Protein AF-A0A5N6Y311-F1 (afdb_monomer_lite)

Organism: NCBI:txid656916

Structure (mmCIF, N/CA/C/O backbone):
data_AF-A0A5N6Y311-F1
#
_entry.id   AF-A0A5N6Y311-F1
#
loop_
_atom_site.group_PDB
_atom_site.id
_atom_site.type_symbol
_atom_site.label_atom_id
_atom_site.label_alt_id
_atom_site.label_comp_id
_atom_site.label_asym_id
_atom_site.label_entity_id
_atom_site.label_seq_id
_atom_site.pdbx_PDB_ins_code
_atom_site.Cartn_x
_atom_site.Cartn_y
_atom_site.Cartn_z
_atom_site.occupancy
_atom_site.B_iso_or_equiv
_atom_site.auth_seq_id
_atom_site.auth_comp_id
_atom_site.auth_asym_id
_atom_site.auth_atom_id
_atom_site.pdbx_PDB_model_num
ATOM 1 N N . MET A 1 1 ? -27.039 -26.759 -0.127 1.00 53.09 1 MET A N 1
ATOM 2 C CA . MET A 1 1 ? -26.112 -26.177 -1.127 1.00 53.09 1 MET A CA 1
ATOM 3 C C . MET A 1 1 ? -26.985 -25.710 -2.278 1.00 53.09 1 MET A C 1
ATOM 5 O O . MET A 1 1 ? -27.972 -26.393 -2.519 1.00 53.09 1 MET A O 1
ATOM 9 N N . ASP A 1 2 ? -26.717 -24.558 -2.896 1.00 63.09 2 ASP A N 1
ATOM 10 C CA . ASP A 1 2 ? -27.511 -24.115 -4.056 1.00 63.09 2 ASP A CA 1
ATOM 11 C C . ASP A 1 2 ? -27.390 -25.187 -5.165 1.00 63.09 2 ASP A C 1
ATOM 13 O O . ASP A 1 2 ? -26.265 -25.633 -5.424 1.00 63.09 2 ASP A O 1
ATOM 17 N N . PRO A 1 3 ? -28.503 -25.682 -5.738 1.00 66.81 3 PRO A N 1
ATOM 18 C CA . PRO A 1 3 ? -28.471 -26.740 -6.746 1.00 66.81 3 PRO A CA 1
ATOM 19 C C . PRO A 1 3 ? -27.650 -26.365 -7.987 1.00 66.81 3 PRO A C 1
ATOM 21 O O . PRO A 1 3 ? -26.998 -27.241 -8.551 1.00 66.81 3 PRO A O 1
ATOM 24 N N . GLU A 1 4 ? -27.584 -25.083 -8.360 1.00 60.31 4 GLU A N 1
ATOM 25 C CA . GLU A 1 4 ? -26.766 -24.624 -9.493 1.00 60.31 4 GLU A CA 1
ATOM 26 C C . GLU A 1 4 ? -25.267 -24.690 -9.175 1.00 60.31 4 GLU A C 1
ATOM 28 O O . GLU A 1 4 ? -24.458 -25.131 -9.989 1.00 60.31 4 GLU A O 1
ATOM 33 N N . VAL A 1 5 ? -24.885 -24.332 -7.946 1.00 60.09 5 VAL A N 1
ATOM 34 C CA . VAL A 1 5 ? -23.493 -24.444 -7.478 1.00 60.09 5 VAL A CA 1
ATOM 35 C C . VAL A 1 5 ? -23.061 -25.906 -7.418 1.00 60.09 5 VAL A C 1
ATOM 37 O O . VAL A 1 5 ? -21.920 -26.235 -7.745 1.00 60.09 5 VAL A O 1
ATOM 40 N N . LEU A 1 6 ? -23.969 -26.794 -7.011 1.00 64.81 6 LEU A N 1
ATOM 41 C CA . LEU A 1 6 ? -23.703 -28.226 -6.983 1.00 64.81 6 LEU A CA 1
ATOM 42 C C . LEU A 1 6 ? -23.522 -28.785 -8.402 1.00 64.81 6 LEU A C 1
ATOM 44 O O . LEU A 1 6 ? -22.591 -29.557 -8.617 1.00 64.81 6 LEU A O 1
ATOM 48 N N . ASP A 1 7 ? -24.338 -28.359 -9.369 1.00 69.00 7 ASP A N 1
ATOM 49 C CA . ASP A 1 7 ? -24.209 -28.751 -10.780 1.00 69.00 7 ASP A CA 1
ATOM 50 C C . ASP A 1 7 ? -22.865 -28.300 -11.376 1.00 69.00 7 ASP A C 1
ATOM 52 O O . ASP A 1 7 ? -22.124 -29.115 -11.924 1.00 69.00 7 ASP A O 1
ATOM 56 N N . ILE A 1 8 ? -22.469 -27.039 -11.169 1.00 72.25 8 ILE A N 1
ATOM 57 C CA . ILE A 1 8 ? -21.176 -26.513 -11.645 1.00 72.25 8 ILE A CA 1
ATOM 58 C C . ILE A 1 8 ? -20.003 -27.292 -11.037 1.00 72.25 8 ILE A C 1
ATOM 60 O O . ILE A 1 8 ? -19.082 -27.692 -11.752 1.00 72.25 8 ILE A O 1
ATOM 64 N N . LEU A 1 9 ? -20.037 -27.555 -9.726 1.00 71.25 9 LEU A N 1
ATOM 65 C CA . LEU A 1 9 ? -19.000 -28.340 -9.048 1.00 71.25 9 LEU A CA 1
ATOM 66 C C . LEU A 1 9 ? -18.944 -29.788 -9.543 1.00 71.25 9 LEU A C 1
ATOM 68 O O . LEU A 1 9 ? -17.864 -30.378 -9.583 1.00 71.25 9 LEU A O 1
ATOM 72 N N . THR A 1 10 ? -20.089 -30.358 -9.913 1.00 74.44 10 THR A N 1
ATOM 73 C CA . THR A 1 10 ? -20.185 -31.731 -10.420 1.00 74.44 10 THR A CA 1
ATOM 74 C C . THR A 1 10 ? -19.599 -31.803 -11.826 1.00 74.44 10 THR A C 1
ATOM 76 O O . THR A 1 10 ? -18.666 -32.567 -12.057 1.00 74.44 10 THR A O 1
ATOM 79 N N . ARG A 1 11 ? -19.997 -30.885 -12.715 1.00 72.56 11 ARG A N 1
ATOM 80 C CA . ARG A 1 11 ? -19.427 -30.755 -14.065 1.00 72.56 11 ARG A CA 1
ATOM 81 C C . ARG A 1 11 ? -17.926 -30.478 -14.049 1.00 72.56 11 ARG A C 1
ATOM 83 O O . ARG A 1 11 ? -17.201 -31.017 -14.878 1.00 72.56 11 ARG A O 1
ATOM 90 N N . PHE A 1 12 ? -17.445 -29.679 -13.095 1.00 73.06 12 PHE A N 1
ATOM 91 C CA . PHE A 1 12 ? -16.014 -29.431 -12.918 1.00 73.06 12 PHE A CA 1
ATOM 92 C C . PHE A 1 12 ? -15.252 -30.702 -12.516 1.00 73.06 12 PHE A C 1
ATOM 94 O O . PHE A 1 12 ? -14.171 -30.970 -13.042 1.00 73.06 12 PHE A O 1
ATOM 101 N N . LYS A 1 13 ? -15.808 -31.500 -11.595 1.00 74.75 13 LYS A N 1
ATOM 102 C CA . LYS A 1 13 ? -15.224 -32.788 -11.183 1.00 74.75 13 LYS A CA 1
ATOM 103 C C . LYS A 1 13 ? -15.230 -33.816 -12.313 1.00 74.75 13 LYS A C 1
ATOM 105 O O . LYS A 1 13 ? -14.294 -34.607 -12.400 1.00 74.75 13 LYS A O 1
ATOM 110 N N . ASP A 1 14 ? -16.224 -33.753 -13.192 1.00 81.38 14 ASP A N 1
ATOM 111 C CA . ASP A 1 14 ? -16.360 -34.649 -14.342 1.00 81.38 14 ASP A CA 1
ATOM 112 C C . ASP A 1 14 ? -15.384 -34.326 -15.492 1.00 81.38 14 ASP A C 1
ATOM 114 O O . ASP A 1 14 ? -15.238 -35.116 -16.432 1.00 81.38 14 ASP A O 1
ATOM 118 N N . LEU A 1 15 ? -14.637 -33.214 -15.414 1.00 81.06 15 LEU A N 1
ATOM 119 C CA . LEU A 1 15 ? -13.538 -32.923 -16.336 1.00 81.06 15 LEU A CA 1
ATOM 120 C C . LEU A 1 15 ? -12.369 -33.895 -16.107 1.00 81.06 15 LEU A C 1
ATOM 122 O O . LEU A 1 15 ? -11.486 -33.679 -15.275 1.00 81.06 15 LEU A O 1
ATOM 126 N N . LYS A 1 16 ? -12.331 -34.958 -16.917 1.00 71.69 16 LYS A N 1
ATOM 127 C CA . LYS A 1 16 ? -11.354 -36.059 -16.811 1.00 71.69 16 LYS A CA 1
ATOM 128 C C . LYS A 1 16 ? -9.893 -35.651 -17.031 1.00 71.69 16 LYS A C 1
ATOM 130 O O . LYS A 1 16 ? -8.994 -36.352 -16.577 1.00 71.69 16 LYS A O 1
ATOM 135 N N . SER A 1 17 ? -9.632 -34.540 -17.724 1.00 74.44 17 SER A N 1
ATOM 136 C CA . SER A 1 17 ? -8.271 -34.101 -18.057 1.00 74.44 17 SER A CA 1
ATOM 137 C C . SER A 1 17 ? -7.808 -32.944 -17.175 1.00 74.44 17 SER A C 1
ATOM 139 O O . SER A 1 17 ? -8.492 -31.933 -17.018 1.00 74.44 17 SER A O 1
ATOM 141 N N . THR A 1 18 ? -6.590 -33.055 -16.642 1.00 59.38 18 THR A N 1
ATOM 142 C CA . THR A 1 18 ? -5.903 -31.961 -15.934 1.00 59.38 18 THR A CA 1
ATOM 143 C C . THR A 1 18 ? -5.729 -30.726 -16.821 1.00 59.38 18 THR A C 1
ATOM 145 O O . THR A 1 18 ? -5.822 -29.607 -16.326 1.00 59.38 18 THR A O 1
ATOM 148 N N . SER A 1 19 ? -5.552 -30.909 -18.134 1.00 52.62 19 SER A N 1
ATOM 149 C CA . SER A 1 19 ? -5.469 -29.801 -19.094 1.00 52.62 19 SER A CA 1
ATOM 150 C C . SER A 1 19 ? -6.813 -29.079 -19.246 1.00 52.62 19 SER A C 1
ATOM 152 O O . SER A 1 19 ? -6.849 -27.855 -19.193 1.00 52.62 19 SER A O 1
ATOM 154 N N . ALA A 1 20 ? -7.929 -29.817 -19.300 1.00 53.38 20 ALA A N 1
ATOM 155 C CA . ALA A 1 20 ? -9.270 -29.227 -19.369 1.00 53.38 20 ALA A CA 1
ATOM 156 C C . ALA A 1 20 ? -9.622 -28.432 -18.099 1.00 53.38 20 ALA A C 1
ATOM 158 O O . ALA A 1 20 ? -10.174 -27.338 -18.181 1.00 53.38 20 ALA A O 1
ATOM 159 N N . ARG A 1 21 ? -9.233 -28.943 -16.922 1.00 67.81 21 ARG A N 1
ATOM 160 C CA . ARG A 1 21 ? -9.391 -28.216 -15.652 1.00 67.81 21 ARG A CA 1
ATOM 161 C C . ARG A 1 21 ? -8.548 -26.940 -15.618 1.00 67.81 21 ARG A C 1
ATOM 163 O O . ARG A 1 21 ? -9.057 -25.900 -15.221 1.00 67.81 21 ARG A O 1
ATOM 170 N N . ARG A 1 22 ? -7.291 -26.993 -16.079 1.00 59.22 22 ARG A N 1
ATOM 171 C CA . ARG A 1 22 ? -6.419 -25.807 -16.186 1.00 59.22 22 ARG A CA 1
ATOM 172 C C . ARG A 1 22 ? -6.970 -24.764 -17.155 1.00 59.22 22 ARG A C 1
ATOM 174 O O . ARG A 1 22 ? -7.013 -23.597 -16.797 1.00 59.22 22 ARG A O 1
ATOM 181 N N . ALA A 1 23 ? -7.432 -25.172 -18.335 1.00 59.28 23 ALA A N 1
ATOM 182 C CA . ALA A 1 23 ? -8.030 -24.261 -19.310 1.00 59.28 23 ALA A CA 1
ATOM 183 C C . ALA A 1 23 ? -9.263 -23.543 -18.738 1.00 59.28 23 ALA A C 1
ATOM 185 O O . ALA A 1 23 ? -9.396 -22.331 -18.879 1.00 59.28 23 ALA A O 1
ATOM 186 N N . LEU A 1 24 ? -10.120 -24.272 -18.018 1.00 63.09 24 LEU A N 1
ATOM 187 C CA . LEU A 1 24 ? -11.277 -23.684 -17.351 1.00 63.09 24 LEU A CA 1
ATOM 188 C C . LEU A 1 24 ? -10.876 -22.724 -16.217 1.00 63.09 24 LEU A C 1
ATOM 190 O O . LEU A 1 24 ? -11.502 -21.679 -16.070 1.00 63.09 24 LEU A O 1
ATOM 194 N N . TYR A 1 25 ? -9.822 -23.035 -15.450 1.00 66.56 25 TYR A N 1
ATOM 195 C CA . TYR A 1 25 ? -9.267 -22.093 -14.472 1.00 66.56 25 TYR A CA 1
ATOM 196 C C . TYR A 1 25 ? -8.772 -20.813 -15.140 1.00 66.56 25 TYR A C 1
ATOM 198 O O . TYR A 1 25 ? -9.098 -19.738 -14.660 1.00 66.56 25 TYR A O 1
ATOM 206 N N . HIS A 1 26 ? -8.041 -20.903 -16.252 1.00 58.50 26 HIS A N 1
ATOM 207 C CA . HIS A 1 26 ? -7.582 -19.716 -16.978 1.00 58.50 26 HIS A CA 1
ATOM 208 C C . HIS A 1 26 ? -8.750 -18.857 -17.477 1.00 58.50 26 HIS A C 1
ATOM 210 O O . HIS A 1 26 ? -8.750 -17.656 -17.236 1.00 58.50 26 HIS A O 1
ATOM 216 N N . LEU A 1 27 ? -9.788 -19.470 -18.050 1.00 60.81 27 LEU A N 1
ATOM 217 C CA . LEU A 1 27 ? -11.007 -18.768 -18.471 1.00 60.81 27 LEU A CA 1
ATOM 218 C C . LEU A 1 27 ? -11.739 -18.093 -17.302 1.00 60.81 27 LEU A C 1
ATOM 220 O O . LEU A 1 27 ? -12.178 -16.954 -17.424 1.00 60.81 27 LEU A O 1
ATOM 224 N N . LEU A 1 28 ? -11.853 -18.766 -16.154 1.00 62.03 28 LEU A N 1
ATOM 225 C CA . LEU A 1 28 ? -12.429 -18.170 -14.944 1.00 62.03 28 LEU A CA 1
ATOM 226 C C . LEU A 1 28 ? -11.593 -16.987 -14.450 1.00 62.03 28 LEU A C 1
ATOM 228 O O . LEU A 1 28 ? -12.146 -15.950 -14.102 1.00 62.03 28 LEU A O 1
ATOM 232 N N . LEU A 1 29 ? -10.267 -17.128 -14.462 1.00 57.28 29 LEU A N 1
ATOM 233 C CA . LEU A 1 29 ? -9.337 -16.077 -14.058 1.00 57.28 29 LEU A CA 1
ATOM 234 C C . LEU A 1 29 ? -9.384 -14.867 -15.002 1.00 57.28 29 LEU A C 1
ATOM 236 O O . LEU A 1 29 ? -9.187 -13.754 -14.527 1.00 57.28 29 LEU A O 1
ATOM 240 N N . GLU A 1 30 ? -9.666 -15.068 -16.291 1.00 54.78 30 GLU A N 1
ATOM 241 C CA . GLU A 1 30 ? -9.867 -13.997 -17.281 1.00 54.78 30 GLU A CA 1
ATOM 242 C C . GLU A 1 30 ? -11.200 -13.258 -17.106 1.00 54.78 30 GLU A C 1
ATOM 244 O O . GLU A 1 30 ? -11.295 -12.076 -17.431 1.00 54.78 30 GLU A O 1
ATOM 249 N N . GLN A 1 31 ? -12.231 -13.930 -16.587 1.00 53.75 31 GLN A N 1
ATOM 250 C CA . GLN A 1 31 ? -13.542 -13.319 -16.334 1.00 53.75 31 GLN A CA 1
ATOM 251 C C . GLN A 1 31 ? -13.632 -12.605 -14.981 1.00 53.75 31 GLN A C 1
ATOM 253 O O . GLN A 1 31 ? -14.576 -11.853 -14.734 1.00 53.75 31 GLN A O 1
ATOM 258 N N . MET A 1 32 ? -12.665 -12.837 -14.097 1.00 53.50 32 MET A N 1
ATOM 259 C CA . MET A 1 32 ? -12.625 -12.238 -12.773 1.00 53.50 32 MET A CA 1
ATOM 260 C C . MET A 1 32 ? -11.995 -10.845 -12.789 1.00 53.50 32 MET A C 1
ATOM 262 O O . MET A 1 32 ? -10.972 -10.596 -13.426 1.00 53.50 32 MET A O 1
ATOM 266 N N . HIS A 1 33 ? -12.556 -9.932 -11.997 1.00 45.38 33 HIS A N 1
ATOM 267 C CA . HIS A 1 33 ? -11.953 -8.615 -11.808 1.00 45.38 33 HIS A CA 1
ATOM 268 C C . HIS A 1 33 ? -10.637 -8.709 -10.994 1.00 45.38 33 HIS A C 1
ATOM 270 O O . HIS A 1 33 ? -10.524 -9.557 -10.105 1.00 45.38 33 HIS A O 1
ATOM 276 N N . PRO A 1 34 ? -9.663 -7.790 -11.173 1.00 47.34 34 PRO A N 1
ATOM 277 C CA . PRO A 1 34 ? -8.364 -7.847 -10.484 1.00 47.34 34 PRO A CA 1
ATOM 278 C C . PRO A 1 34 ? -8.420 -7.840 -8.945 1.00 47.34 34 PRO A C 1
ATOM 280 O O . PRO A 1 34 ? -7.466 -8.250 -8.290 1.00 47.34 34 PRO A O 1
ATOM 283 N N . TYR A 1 35 ? -9.509 -7.363 -8.331 1.00 48.28 35 TYR A N 1
ATOM 284 C CA . TYR A 1 35 ? -9.707 -7.466 -6.878 1.00 48.28 35 TYR A CA 1
ATOM 285 C C . TYR A 1 35 ? -10.205 -8.850 -6.439 1.00 48.28 35 TYR A C 1
ATOM 287 O O . TYR A 1 35 ? -9.879 -9.284 -5.345 1.00 48.28 35 TYR A O 1
ATOM 295 N N . GLU A 1 36 ? -10.916 -9.578 -7.298 1.00 49.19 36 GLU A N 1
ATOM 296 C CA . GLU A 1 36 ? -11.399 -10.938 -7.024 1.00 49.19 36 GLU A CA 1
ATOM 297 C C . GLU A 1 36 ? -10.244 -11.946 -7.102 1.00 49.19 36 GLU A C 1
ATOM 299 O O . GLU A 1 36 ? -10.221 -12.933 -6.371 1.00 49.19 36 GLU A O 1
ATOM 304 N N . TRP A 1 37 ? -9.240 -11.648 -7.934 1.00 59.28 37 TRP A N 1
ATOM 305 C CA . TRP A 1 37 ? -7.959 -12.361 -7.988 1.00 59.28 37 TRP A CA 1
ATOM 306 C C . TRP A 1 37 ? -7.212 -12.335 -6.646 1.00 59.28 37 TRP A C 1
ATOM 308 O O . TRP A 1 37 ? -6.621 -13.340 -6.245 1.00 59.28 37 TRP A O 1
ATOM 318 N N . ARG A 1 38 ? -7.275 -11.201 -5.930 1.00 48.47 38 ARG A N 1
ATOM 319 C CA . ARG A 1 38 ? -6.581 -11.007 -4.646 1.00 48.47 38 ARG A CA 1
ATOM 320 C C . ARG A 1 38 ? -7.085 -11.970 -3.569 1.00 48.47 38 ARG A C 1
ATOM 322 O O . ARG A 1 38 ? -6.269 -12.531 -2.844 1.00 48.47 38 ARG A O 1
ATOM 329 N N . ASP A 1 39 ? -8.390 -12.222 -3.523 1.00 49.16 39 ASP A N 1
ATOM 330 C CA . ASP A 1 39 ? -9.007 -13.117 -2.534 1.00 49.16 39 ASP A CA 1
ATOM 331 C C . ASP A 1 39 ? -8.707 -14.604 -2.792 1.00 49.16 39 ASP A C 1
ATOM 333 O O . ASP A 1 39 ? -8.690 -15.409 -1.856 1.00 49.16 39 ASP A O 1
ATOM 337 N N . ILE A 1 40 ? -8.474 -14.986 -4.054 1.00 50.62 40 ILE A N 1
ATOM 338 C CA . ILE A 1 40 ? -8.119 -16.364 -4.422 1.00 50.62 40 ILE A CA 1
ATOM 339 C C . ILE A 1 40 ? -6.650 -16.645 -4.102 1.00 50.62 40 ILE A C 1
ATOM 341 O O . ILE A 1 40 ? -6.352 -17.662 -3.476 1.00 50.62 40 ILE A O 1
ATOM 345 N N . TYR A 1 41 ? -5.744 -15.738 -4.479 1.00 46.47 41 TYR A N 1
ATOM 346 C CA . TYR A 1 41 ? -4.305 -15.929 -4.284 1.00 46.47 41 TYR A CA 1
ATOM 347 C C . TYR A 1 41 ? -3.924 -15.970 -2.798 1.00 46.47 41 TYR A C 1
ATOM 349 O O . TYR A 1 41 ? -3.157 -16.831 -2.371 1.00 46.47 41 TYR A O 1
ATOM 357 N N . GLN A 1 42 ? -4.542 -15.108 -1.985 1.00 45.28 42 GLN A N 1
ATOM 358 C CA . GLN A 1 42 ? -4.277 -15.046 -0.550 1.00 45.28 42 GLN A CA 1
ATOM 359 C C . GLN A 1 42 ? -4.677 -16.331 0.193 1.00 45.28 42 GLN A C 1
ATOM 361 O O . GLN A 1 42 ? -4.088 -16.657 1.214 1.00 45.28 42 GLN A O 1
ATOM 366 N N . LYS A 1 43 ? -5.639 -17.110 -0.317 1.00 45.88 43 LYS A N 1
ATOM 367 C CA . LYS A 1 43 ? -6.038 -18.384 0.306 1.00 45.88 43 LYS A CA 1
ATOM 368 C C . LYS A 1 43 ? -5.151 -19.565 -0.088 1.00 45.88 43 LYS A C 1
ATOM 370 O O . LYS A 1 43 ? -5.163 -20.568 0.620 1.00 45.88 43 LYS A O 1
ATOM 375 N N . SER A 1 44 ? -4.388 -19.466 -1.180 1.00 38.59 44 SER A N 1
ATOM 376 C CA . SER A 1 44 ? -3.433 -20.511 -1.576 1.00 38.59 44 SER A CA 1
ATOM 377 C C . SER A 1 44 ? -2.098 -20.448 -0.830 1.00 38.59 44 SER A C 1
ATOM 379 O O . SER A 1 44 ? -1.456 -21.482 -0.686 1.00 38.59 44 SER A O 1
ATOM 381 N N . THR A 1 45 ? -1.696 -19.280 -0.321 1.00 38.53 45 THR A N 1
ATOM 382 C CA . THR A 1 45 ? -0.409 -19.070 0.372 1.00 38.53 45 THR A CA 1
ATOM 383 C C . THR A 1 45 ? -0.419 -19.408 1.870 1.00 38.53 45 THR A C 1
ATOM 385 O O . THR A 1 45 ? 0.641 -19.507 2.470 1.00 38.53 45 THR A O 1
ATOM 388 N N . PHE A 1 46 ? -1.580 -19.646 2.493 1.00 35.59 46 PHE A N 1
ATOM 389 C CA . PHE A 1 46 ? -1.708 -19.878 3.948 1.00 35.59 46 PHE A CA 1
ATOM 390 C C . PHE A 1 46 ? -1.471 -21.333 4.423 1.00 35.59 46 PHE A C 1
ATOM 392 O O . PHE A 1 46 ? -1.868 -21.679 5.534 1.00 35.59 46 PHE A O 1
ATOM 399 N N . SER A 1 47 ? -0.868 -22.214 3.614 1.00 35.72 47 SER A N 1
ATOM 400 C CA . SER A 1 47 ? -0.750 -23.653 3.934 1.00 35.72 47 SER A CA 1
ATOM 401 C C . SER A 1 47 ? 0.688 -24.190 3.995 1.00 35.72 47 SER A C 1
ATOM 403 O O . SER A 1 47 ? 0.906 -25.347 3.635 1.00 35.72 47 SER A O 1
ATOM 405 N N . GLU A 1 48 ? 1.658 -23.409 4.472 1.00 34.09 48 GLU A N 1
ATOM 406 C CA . GLU A 1 48 ? 3.013 -23.930 4.704 1.00 34.09 48 GLU A CA 1
ATOM 407 C C . GLU A 1 48 ? 3.664 -23.323 5.957 1.00 34.09 48 GLU A C 1
ATOM 409 O O . GLU A 1 48 ? 4.273 -22.263 5.906 1.00 34.09 48 GLU A O 1
ATOM 414 N N . GLU A 1 49 ? 3.545 -24.026 7.088 1.00 33.59 49 GLU A N 1
ATOM 415 C CA . GLU A 1 49 ? 4.536 -24.000 8.171 1.00 33.59 49 GLU A CA 1
ATOM 416 C C . GLU A 1 49 ? 4.677 -25.411 8.772 1.00 33.59 49 GLU A C 1
ATOM 418 O O . GLU A 1 49 ? 3.737 -25.946 9.361 1.00 33.59 49 GLU A O 1
ATOM 423 N N . SER A 1 50 ? 5.862 -26.011 8.626 1.00 30.48 50 SER A N 1
ATOM 424 C CA . SER A 1 50 ? 6.499 -26.871 9.636 1.00 30.48 50 SER A CA 1
ATOM 425 C C . SER A 1 50 ? 7.992 -27.038 9.297 1.00 30.48 50 SER A C 1
ATOM 427 O O . SER A 1 50 ? 8.310 -27.190 8.116 1.00 30.48 50 SER A O 1
ATOM 429 N N . PRO A 1 51 ? 8.898 -27.027 10.295 1.00 43.53 51 PRO A N 1
ATOM 430 C CA . PRO A 1 51 ? 10.344 -27.077 10.096 1.00 43.53 51 PRO A CA 1
ATOM 431 C C . PRO A 1 51 ? 10.916 -28.510 10.087 1.00 43.53 51 PRO A C 1
ATOM 433 O O . PRO A 1 51 ? 10.265 -29.454 10.534 1.00 43.53 51 PRO A O 1
ATOM 436 N N . ASP A 1 52 ? 12.173 -28.573 9.641 1.00 30.03 52 ASP A N 1
ATOM 437 C CA . ASP A 1 52 ? 13.194 -29.631 9.717 1.00 30.03 52 ASP A CA 1
ATOM 438 C C . ASP A 1 52 ? 13.425 -30.586 8.525 1.00 30.03 52 ASP A C 1
ATOM 440 O O . ASP A 1 52 ? 12.607 -31.420 8.139 1.00 30.03 52 ASP A O 1
ATOM 444 N N . ASP A 1 53 ? 14.642 -30.405 7.996 1.00 33.94 53 ASP A N 1
ATOM 445 C CA . ASP A 1 53 ? 15.560 -31.263 7.250 1.00 33.94 53 ASP A CA 1
ATOM 446 C C . ASP A 1 53 ? 15.088 -32.645 6.775 1.00 33.94 53 ASP A C 1
ATOM 448 O O . ASP A 1 53 ? 14.887 -33.588 7.539 1.00 33.94 53 ASP A O 1
ATOM 452 N N . GLY A 1 54 ? 15.122 -32.808 5.450 1.00 25.72 54 GLY A N 1
ATOM 453 C CA . GLY A 1 54 ? 15.170 -34.112 4.796 1.00 25.72 54 GLY A CA 1
ATOM 454 C C . GLY A 1 54 ? 14.348 -34.155 3.519 1.00 25.72 54 GLY A C 1
ATOM 455 O O . GLY A 1 54 ? 13.125 -34.238 3.549 1.00 25.72 54 GLY A O 1
ATOM 456 N N . ILE A 1 55 ? 15.028 -34.153 2.372 1.00 37.66 55 ILE A N 1
ATOM 457 C CA . ILE A 1 55 ? 14.419 -34.407 1.064 1.00 37.66 55 ILE A CA 1
ATOM 458 C C . ILE A 1 55 ? 13.753 -35.790 1.086 1.00 37.66 55 ILE A C 1
ATOM 460 O O . ILE A 1 55 ? 14.433 -36.808 0.965 1.00 37.66 55 ILE A O 1
ATOM 464 N N . VAL A 1 56 ? 12.421 -35.820 1.179 1.00 24.59 56 VAL A N 1
ATOM 465 C CA . VAL A 1 56 ? 11.578 -36.948 0.763 1.00 24.59 56 VAL A CA 1
ATOM 466 C C . VAL A 1 56 ? 10.291 -36.398 0.144 1.00 24.59 56 VAL A C 1
ATOM 468 O O . VAL A 1 56 ? 9.469 -35.777 0.813 1.00 24.59 56 VAL A O 1
ATOM 471 N N . PHE A 1 57 ? 10.100 -36.639 -1.154 1.00 31.58 57 PHE A N 1
ATOM 472 C CA . PHE A 1 57 ? 8.838 -36.369 -1.840 1.00 31.58 57 PHE A CA 1
ATOM 473 C C . PHE A 1 57 ? 7.778 -37.383 -1.377 1.00 31.58 57 PHE A C 1
ATOM 475 O O . PHE A 1 57 ? 7.842 -38.551 -1.760 1.00 31.58 57 PHE A O 1
ATOM 482 N N . TYR A 1 58 ? 6.778 -36.940 -0.611 1.00 27.00 58 TYR A N 1
ATOM 483 C CA . TYR A 1 58 ? 5.521 -37.675 -0.421 1.00 27.00 58 TYR A CA 1
ATOM 484 C C . TYR A 1 58 ? 4.348 -36.931 -1.083 1.00 27.00 58 TYR A C 1
ATOM 486 O O . TYR A 1 58 ? 4.327 -35.699 -1.109 1.00 27.00 58 TYR A O 1
ATOM 494 N N . PRO A 1 59 ? 3.357 -37.656 -1.637 1.00 33.22 59 PRO A N 1
ATOM 495 C CA . PRO A 1 59 ? 2.270 -37.075 -2.414 1.00 33.22 59 PRO A CA 1
ATOM 496 C C . PRO A 1 59 ? 1.252 -36.373 -1.499 1.00 33.22 59 PRO A C 1
ATOM 498 O O . PRO A 1 59 ? 0.263 -36.962 -1.066 1.00 33.22 59 PRO A O 1
ATOM 501 N N . LEU A 1 60 ? 1.460 -35.081 -1.238 1.00 37.75 60 LEU A N 1
ATOM 502 C CA . LEU A 1 60 ? 0.490 -34.174 -0.605 1.00 37.75 60 LEU A CA 1
ATOM 503 C C . LEU A 1 60 ? -0.643 -33.811 -1.590 1.00 37.75 60 LEU A C 1
ATOM 505 O O . LEU A 1 60 ? -0.787 -32.677 -2.033 1.00 37.75 60 LEU A O 1
ATOM 509 N N . GLY A 1 61 ? -1.449 -34.805 -1.973 1.00 35.62 61 GLY A N 1
ATOM 510 C CA . GLY A 1 61 ? -2.524 -34.652 -2.965 1.00 35.62 61 GLY A CA 1
ATOM 511 C C . GLY A 1 61 ? -3.938 -34.473 -2.401 1.00 35.62 61 GLY A C 1
ATOM 512 O O . GLY A 1 61 ? -4.833 -34.093 -3.148 1.00 35.62 61 GLY A O 1
ATOM 513 N N . TYR A 1 62 ? -4.175 -34.738 -1.110 1.00 34.94 62 TYR A N 1
ATOM 514 C CA . TYR A 1 62 ? -5.546 -34.825 -0.572 1.00 34.94 62 TYR A CA 1
ATOM 515 C C . TYR A 1 62 ? -5.947 -33.680 0.374 1.00 34.94 62 TYR A C 1
ATOM 517 O O . TYR A 1 62 ? -7.078 -33.201 0.296 1.00 34.94 62 TYR A O 1
ATOM 525 N N . SER A 1 63 ? -5.038 -33.183 1.220 1.00 32.59 63 SER A N 1
ATOM 526 C CA . SER A 1 63 ? -5.365 -32.130 2.203 1.00 32.59 63 SER A CA 1
ATOM 527 C C . SER A 1 63 ? -5.500 -30.741 1.560 1.00 32.59 63 SER A C 1
ATOM 529 O O . SER A 1 63 ? -6.505 -30.053 1.753 1.00 32.59 63 SER A O 1
ATOM 531 N N . ALA A 1 64 ? -4.564 -30.376 0.676 1.00 39.50 64 ALA A N 1
ATOM 532 C CA . ALA A 1 64 ? -4.619 -29.126 -0.089 1.00 39.50 64 ALA A CA 1
ATOM 533 C C . ALA A 1 64 ? -5.866 -29.046 -0.995 1.00 39.50 64 ALA A C 1
ATOM 535 O O . ALA A 1 64 ? -6.471 -27.986 -1.144 1.00 39.50 64 ALA A O 1
ATOM 536 N N . MET A 1 65 ? -6.309 -30.185 -1.544 1.00 35.84 65 MET A N 1
ATOM 537 C CA . MET A 1 65 ? -7.483 -30.265 -2.419 1.00 35.84 65 MET A CA 1
ATOM 538 C C . MET A 1 65 ? -8.805 -30.074 -1.652 1.00 35.84 65 MET A C 1
ATOM 540 O O . MET A 1 65 ? -9.719 -29.413 -2.148 1.00 35.84 65 MET A O 1
ATOM 544 N N . LEU A 1 66 ? -8.905 -30.597 -0.423 1.00 38.78 66 LEU A N 1
ATOM 545 C CA . LEU A 1 66 ? -10.063 -30.400 0.460 1.00 38.78 66 LEU A CA 1
ATOM 546 C C . LEU A 1 66 ? -10.139 -28.964 1.000 1.00 38.78 66 LEU A C 1
ATOM 548 O O . LEU A 1 66 ? -11.224 -28.376 1.024 1.00 38.78 66 LEU A O 1
ATOM 552 N N . CYS A 1 67 ? -8.997 -28.374 1.365 1.00 39.06 67 CYS A N 1
ATOM 553 C CA . CYS A 1 67 ? -8.925 -26.992 1.843 1.00 39.06 67 CYS A CA 1
ATOM 554 C C . CYS A 1 67 ? -9.285 -25.990 0.727 1.00 39.06 67 CYS A C 1
ATOM 556 O O . CYS A 1 67 ? -10.136 -25.117 0.921 1.00 39.06 67 CYS A O 1
ATOM 558 N N . ALA A 1 68 ? -8.764 -26.205 -0.489 1.00 51.38 68 ALA A N 1
ATOM 559 C CA . ALA A 1 68 ? -9.139 -25.442 -1.681 1.00 51.38 68 ALA A CA 1
ATOM 560 C C . ALA A 1 68 ? -10.629 -25.605 -2.045 1.00 51.38 68 ALA A C 1
ATOM 562 O O . ALA A 1 68 ? -11.291 -24.632 -2.408 1.00 51.38 68 ALA A O 1
ATOM 563 N N . SER A 1 69 ? -11.196 -26.809 -1.890 1.00 54.75 69 SER A N 1
ATOM 564 C CA . SER A 1 69 ? -12.622 -27.064 -2.146 1.00 54.75 69 SER A CA 1
ATOM 565 C C . SER A 1 69 ? -13.540 -26.314 -1.172 1.00 54.75 69 SER A C 1
ATOM 567 O O . SER A 1 69 ? -14.600 -25.826 -1.580 1.00 54.75 69 SER A O 1
ATOM 569 N N . ASN A 1 70 ? -13.167 -26.210 0.108 1.00 67.44 70 ASN A N 1
ATOM 570 C CA . ASN A 1 70 ? -13.950 -25.466 1.097 1.00 67.44 70 ASN A CA 1
ATOM 571 C C . ASN A 1 70 ? -13.823 -23.947 0.880 1.00 67.44 70 ASN A C 1
ATOM 573 O O . ASN A 1 70 ? -14.829 -23.234 0.890 1.00 67.44 70 ASN A O 1
ATOM 577 N N . ALA A 1 71 ? -12.612 -23.466 0.582 1.00 61.91 71 ALA A N 1
ATOM 578 C CA . ALA A 1 71 ? -12.344 -22.068 0.249 1.00 61.91 71 ALA A CA 1
ATOM 579 C C . ALA A 1 71 ? -13.121 -21.600 -0.995 1.00 61.91 71 ALA A C 1
ATOM 581 O O . ALA A 1 71 ? -13.778 -20.557 -0.952 1.00 61.91 71 ALA A O 1
ATOM 582 N N . PHE A 1 72 ? -13.119 -22.400 -2.067 1.00 71.50 72 PHE A N 1
ATOM 583 C CA . PHE A 1 72 ? -13.887 -22.120 -3.281 1.00 71.50 72 PHE A CA 1
ATOM 584 C C . PHE A 1 72 ? -15.396 -22.127 -3.011 1.00 71.50 72 PHE A C 1
ATOM 586 O O . PHE A 1 72 ? -16.116 -21.231 -3.442 1.00 71.50 72 PHE A O 1
ATOM 593 N N . THR A 1 73 ? -15.886 -23.084 -2.217 1.00 75.56 73 THR A N 1
ATOM 594 C CA . THR A 1 73 ? -17.306 -23.132 -1.831 1.00 75.56 73 THR A CA 1
ATOM 595 C C . THR A 1 73 ? -17.732 -21.873 -1.072 1.00 75.56 73 THR A C 1
ATOM 597 O O . THR A 1 73 ? -18.824 -21.351 -1.305 1.00 75.56 73 THR A O 1
ATOM 600 N N . GLN A 1 74 ? -16.898 -21.373 -0.155 1.00 72.00 74 GLN A N 1
ATOM 601 C CA . GLN A 1 74 ? -17.170 -20.119 0.551 1.00 72.00 74 GLN A CA 1
ATOM 602 C C . GLN A 1 74 ? -17.162 -18.917 -0.397 1.00 72.00 74 GLN A C 1
ATOM 604 O O . GLN A 1 74 ? -18.071 -18.092 -0.314 1.00 72.00 74 GLN A O 1
ATOM 609 N N . TYR A 1 75 ? -16.199 -18.857 -1.320 1.00 74.50 75 TYR A N 1
ATOM 610 C CA . TYR A 1 75 ? -16.130 -17.812 -2.342 1.00 74.50 75 TYR A CA 1
ATOM 611 C C . TYR A 1 75 ? -17.400 -17.778 -3.200 1.00 74.50 75 TYR A C 1
ATOM 613 O O . TYR A 1 75 ? -18.053 -16.741 -3.281 1.00 74.50 75 TYR A O 1
ATOM 621 N N . VAL A 1 76 ? -17.821 -18.919 -3.756 1.00 77.38 76 VAL A N 1
ATOM 622 C CA . VAL A 1 76 ? -19.034 -18.995 -4.587 1.00 77.38 76 VAL A CA 1
ATOM 623 C C . VAL A 1 76 ? -20.268 -18.563 -3.794 1.00 77.38 76 VAL A C 1
ATOM 625 O O . VAL A 1 76 ? -21.065 -17.763 -4.277 1.00 77.38 76 VAL A O 1
ATOM 628 N N . LYS A 1 77 ? -20.410 -19.016 -2.539 1.00 80.12 77 LYS A N 1
ATOM 629 C CA . LYS A 1 77 ? -21.511 -18.571 -1.665 1.00 80.12 77 LYS A CA 1
ATOM 630 C C . LYS A 1 77 ? -21.501 -17.058 -1.452 1.00 80.12 77 LYS A C 1
ATOM 632 O O . LYS A 1 77 ? -22.564 -16.443 -1.442 1.00 80.12 77 LYS A O 1
ATOM 637 N N . GLN A 1 78 ? -20.329 -16.468 -1.240 1.00 76.12 78 GLN A N 1
ATOM 638 C CA . GLN A 1 78 ? -20.186 -15.029 -1.046 1.00 76.12 78 GLN A CA 1
ATOM 639 C C . GLN A 1 78 ? -20.501 -14.259 -2.331 1.00 76.12 78 GLN A C 1
ATOM 641 O O . GLN A 1 78 ? -21.226 -13.270 -2.271 1.00 76.12 78 GLN A O 1
ATOM 646 N N . ARG A 1 79 ? -20.046 -14.748 -3.489 1.00 77.31 79 ARG A N 1
ATOM 647 C CA . ARG A 1 79 ? -20.327 -14.142 -4.791 1.00 77.31 79 ARG A CA 1
ATOM 648 C C . ARG A 1 79 ? -21.817 -14.145 -5.122 1.00 77.31 79 ARG A C 1
ATOM 650 O O . ARG A 1 79 ? -22.371 -13.085 -5.382 1.00 77.31 79 ARG A O 1
ATOM 657 N N . VAL A 1 80 ? -22.480 -15.295 -4.993 1.00 83.44 80 VAL A N 1
ATOM 658 C CA . VAL A 1 80 ? -23.932 -15.421 -5.222 1.00 83.44 80 VAL A CA 1
ATOM 659 C C . VAL A 1 80 ? -24.721 -14.494 -4.293 1.00 83.44 80 VAL A C 1
ATOM 661 O O . VAL A 1 80 ? -25.690 -13.864 -4.708 1.00 83.44 80 VAL A O 1
ATOM 664 N N . ARG A 1 81 ? -24.300 -14.366 -3.029 1.00 81.81 81 ARG A N 1
ATOM 665 C CA . ARG A 1 81 ? -24.903 -13.422 -2.076 1.00 81.81 81 ARG A CA 1
ATOM 666 C C . ARG A 1 81 ? -24.745 -11.970 -2.514 1.00 81.81 81 ARG A C 1
ATOM 668 O O . ARG A 1 81 ? -25.703 -11.213 -2.395 1.00 81.81 81 ARG A O 1
ATOM 675 N N . LEU A 1 82 ? -23.570 -11.586 -3.011 1.00 79.69 82 LEU A N 1
ATOM 676 C CA . LEU A 1 82 ? -23.327 -10.237 -3.528 1.00 79.69 82 LEU A CA 1
ATOM 677 C C . LEU A 1 82 ? -24.199 -9.948 -4.756 1.00 79.69 82 LEU A C 1
ATOM 679 O O . LEU A 1 82 ? -24.869 -8.921 -4.787 1.00 79.69 82 LEU A O 1
ATOM 683 N N . GLU A 1 83 ? -24.260 -10.877 -5.711 1.00 84.19 83 GLU A N 1
ATOM 684 C CA . GLU A 1 83 ? -25.064 -10.742 -6.937 1.00 84.19 83 GLU A CA 1
ATOM 685 C C . GLU A 1 83 ? -26.568 -10.670 -6.650 1.00 84.19 83 GLU A C 1
ATOM 687 O O . GLU A 1 83 ? -27.295 -9.926 -7.304 1.00 84.19 83 GLU A O 1
ATOM 692 N N . ARG A 1 84 ? -27.039 -11.396 -5.629 1.00 88.12 84 ARG A N 1
ATOM 693 C CA . ARG A 1 84 ? -28.444 -11.382 -5.191 1.00 88.12 84 ARG A CA 1
ATOM 694 C C . ARG A 1 84 ? -28.765 -10.259 -4.195 1.00 88.12 84 ARG A C 1
ATOM 696 O O . ARG A 1 84 ? -29.897 -10.187 -3.724 1.00 88.12 84 ARG A O 1
ATOM 703 N N . GLY A 1 85 ? -27.799 -9.411 -3.832 1.00 83.62 85 GLY A N 1
ATOM 704 C CA . GLY A 1 85 ? -28.006 -8.333 -2.859 1.00 83.62 85 GLY A CA 1
ATOM 705 C C . GLY A 1 85 ? -28.352 -8.825 -1.447 1.00 83.62 85 GLY A C 1
ATOM 706 O O . GLY A 1 85 ? -29.078 -8.156 -0.717 1.00 83.62 85 GLY A O 1
ATOM 707 N N . GLN A 1 86 ? -27.844 -9.996 -1.054 1.00 84.06 86 GLN A N 1
ATOM 708 C CA . GLN A 1 86 ? -28.068 -10.642 0.245 1.00 84.06 86 GLN A CA 1
ATOM 709 C C . GLN A 1 86 ? -26.770 -10.674 1.074 1.00 84.06 86 GLN A C 1
ATOM 711 O O . GLN A 1 86 ? -26.182 -11.745 1.267 1.00 84.06 86 GLN A O 1
ATOM 716 N N . PRO A 1 87 ? -26.269 -9.517 1.548 1.00 77.94 87 PRO A N 1
ATOM 717 C CA . PRO A 1 87 ? -25.038 -9.464 2.325 1.00 77.94 87 PRO A CA 1
ATOM 718 C C . PRO A 1 87 ? -25.181 -10.233 3.645 1.00 77.94 87 PRO A C 1
ATOM 720 O O . PRO A 1 87 ? -26.252 -10.288 4.243 1.00 77.94 87 PRO A O 1
ATOM 723 N N . ILE A 1 88 ? -24.076 -10.823 4.107 1.00 73.88 88 ILE A N 1
ATOM 724 C CA . ILE A 1 88 ? -24.033 -11.616 5.350 1.00 73.88 88 ILE A CA 1
ATOM 725 C C . ILE A 1 88 ? -24.256 -10.727 6.574 1.00 73.88 88 ILE A C 1
ATOM 727 O O . ILE A 1 88 ? -24.896 -11.135 7.539 1.00 73.88 88 ILE A O 1
ATOM 731 N N . SER A 1 89 ? -23.729 -9.509 6.526 1.00 69.00 89 SER A N 1
ATOM 732 C CA . SER A 1 89 ? -23.951 -8.496 7.539 1.00 69.00 89 SER A CA 1
ATOM 733 C C . SER A 1 89 ? -24.046 -7.129 6.877 1.00 69.00 89 SER A C 1
ATOM 735 O O . SER A 1 89 ? -23.489 -6.886 5.802 1.00 69.00 89 SER A O 1
ATOM 737 N N . LYS A 1 90 ? -24.783 -6.233 7.526 1.00 71.00 90 LYS A N 1
ATOM 738 C CA . LYS A 1 90 ? -24.834 -4.820 7.179 1.00 71.00 90 LYS A CA 1
ATOM 739 C C . LYS A 1 90 ? -24.425 -4.046 8.419 1.00 71.00 90 LYS A C 1
ATOM 741 O O . LYS A 1 90 ? -25.047 -4.195 9.466 1.00 71.00 90 LYS A O 1
ATOM 746 N N . VAL A 1 91 ? -23.385 -3.234 8.293 1.00 67.31 91 VAL A N 1
ATOM 747 C CA . VAL A 1 91 ? -23.015 -2.277 9.336 1.00 67.31 91 VAL A CA 1
ATOM 748 C C . VAL A 1 91 ? -24.046 -1.150 9.276 1.00 67.31 91 VAL A C 1
ATOM 750 O O . VAL A 1 91 ? -24.104 -0.423 8.283 1.00 67.31 91 VAL A O 1
ATOM 753 N N . LEU A 1 92 ? -24.944 -1.112 10.265 1.00 60.47 92 LEU A N 1
ATOM 754 C CA . LEU A 1 92 ? -26.094 -0.198 10.316 1.00 60.47 92 LEU A CA 1
ATOM 755 C C . LEU A 1 92 ? -25.708 1.192 10.838 1.00 60.47 92 LEU A C 1
ATOM 757 O O . LEU A 1 92 ? -26.245 2.176 10.341 1.00 60.47 92 LEU A O 1
ATOM 761 N N . ASP A 1 93 ? -24.725 1.263 11.736 1.00 60.03 93 ASP A N 1
ATOM 762 C CA . ASP A 1 93 ? -24.135 2.511 12.217 1.00 60.03 93 ASP A CA 1
ATOM 763 C C . ASP A 1 93 ? -22.740 2.682 11.622 1.00 60.03 93 ASP A C 1
ATOM 765 O O . ASP A 1 93 ? -21.792 2.002 12.009 1.00 60.03 93 ASP A O 1
ATOM 769 N N . ARG A 1 94 ? -22.609 3.597 10.657 1.00 59.62 94 ARG A N 1
ATOM 770 C CA . ARG A 1 94 ? -21.303 4.133 10.262 1.00 59.62 94 ARG A CA 1
ATOM 771 C C . ARG A 1 94 ? -21.088 5.434 11.024 1.00 59.62 94 ARG A C 1
ATOM 773 O O . ARG A 1 94 ? -21.596 6.455 10.563 1.00 59.62 94 ARG A O 1
ATOM 780 N N . PRO A 1 9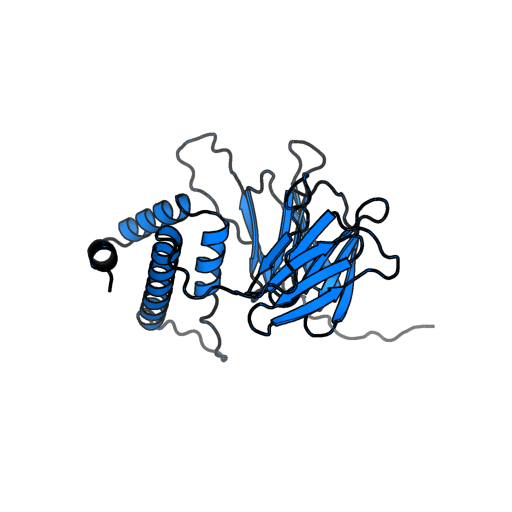5 ? -20.331 5.439 12.135 1.00 55.31 95 PRO A N 1
ATOM 781 C CA . PRO A 1 95 ? -19.990 6.693 12.801 1.00 55.31 95 PRO A CA 1
ATOM 782 C C . PRO A 1 95 ? -19.188 7.622 11.875 1.00 55.31 95 PRO A C 1
ATOM 784 O O . PRO A 1 95 ? -19.269 8.837 12.009 1.00 55.31 95 PRO A O 1
ATOM 787 N N . TYR A 1 96 ? -18.483 7.057 10.886 1.00 61.62 96 TYR A N 1
ATOM 788 C CA . TYR A 1 96 ? -17.678 7.797 9.919 1.00 61.62 96 TYR A CA 1
ATOM 789 C C . TYR A 1 96 ? -17.979 7.315 8.499 1.00 61.62 96 TYR A C 1
ATOM 791 O O . TYR A 1 96 ? -17.463 6.292 8.046 1.00 61.62 96 TYR A O 1
ATOM 799 N N . SER A 1 97 ? -18.856 8.028 7.794 1.00 60.03 97 SER A N 1
ATOM 800 C CA . SER A 1 97 ? -19.028 7.845 6.352 1.00 60.03 97 SER A CA 1
ATOM 801 C C . SER A 1 97 ? -18.169 8.883 5.638 1.00 60.03 97 SER A C 1
ATOM 803 O O . SER A 1 97 ? -18.521 10.059 5.712 1.00 60.03 97 SER A O 1
ATOM 805 N N . PRO A 1 98 ? -17.074 8.493 4.959 1.00 62.44 98 PRO A N 1
ATOM 806 C CA . PRO A 1 98 ? -16.340 9.438 4.134 1.00 62.44 98 PRO A CA 1
ATOM 807 C C . PRO A 1 98 ? -17.304 9.968 3.073 1.00 62.44 98 PRO A C 1
ATOM 809 O O . PRO A 1 98 ? -17.875 9.195 2.297 1.00 62.44 98 PRO A O 1
ATOM 812 N N . ILE A 1 99 ? -17.551 11.276 3.094 1.00 57.75 99 ILE A N 1
ATOM 813 C CA . ILE A 1 99 ? -18.356 11.930 2.068 1.00 57.75 99 ILE A CA 1
ATOM 814 C C . ILE A 1 99 ? -17.505 11.889 0.797 1.00 57.75 99 ILE A C 1
ATOM 816 O O . ILE A 1 99 ? -16.390 12.404 0.811 1.00 57.75 99 ILE A O 1
ATOM 820 N N . PRO A 1 100 ? -17.962 11.255 -0.296 1.00 53.53 100 PRO A N 1
ATOM 821 C CA . PRO A 1 100 ? -17.188 11.234 -1.524 1.00 53.53 100 PRO A CA 1
ATOM 822 C C . PRO A 1 100 ? -17.036 12.664 -2.042 1.00 53.53 100 PRO A C 1
ATOM 824 O O . PRO A 1 100 ? -18.029 13.340 -2.320 1.00 53.53 100 PRO A O 1
ATOM 827 N N . ASN A 1 101 ? -15.798 13.124 -2.192 1.00 51.50 101 ASN A N 1
ATOM 828 C CA . ASN A 1 101 ? -15.513 14.408 -2.822 1.00 51.50 101 ASN A CA 1
ATOM 829 C C . ASN A 1 101 ? -15.996 14.354 -4.284 1.00 51.50 101 ASN A C 1
ATOM 831 O O . ASN A 1 101 ? -15.875 13.322 -4.949 1.00 51.50 101 ASN A O 1
ATOM 835 N N . ALA A 1 102 ? -16.505 15.471 -4.815 1.00 44.06 102 ALA A N 1
ATOM 836 C CA . ALA A 1 102 ? -17.069 15.561 -6.172 1.00 44.06 102 ALA A CA 1
ATOM 837 C C . ALA A 1 102 ? -16.089 15.172 -7.309 1.00 44.06 102 ALA A C 1
ATOM 839 O O . ALA A 1 102 ? -16.509 14.965 -8.445 1.00 44.06 102 ALA A O 1
ATOM 840 N N . THR A 1 103 ? -14.793 15.052 -7.008 1.00 50.00 103 THR A N 1
ATOM 841 C CA . THR A 1 103 ? -13.696 14.677 -7.915 1.00 50.00 103 THR A CA 1
ATOM 842 C C . THR A 1 103 ? -13.306 13.190 -7.880 1.00 50.00 103 THR A C 1
ATOM 844 O O . THR A 1 103 ? -12.436 12.782 -8.648 1.00 50.00 103 THR A O 1
ATOM 847 N N . GLY A 1 104 ? -13.965 12.356 -7.064 1.00 48.66 104 GLY A N 1
ATOM 848 C CA . GLY A 1 104 ? -13.778 10.898 -7.043 1.00 48.66 104 GLY A CA 1
ATOM 849 C C . GLY A 1 104 ? -12.936 10.354 -5.879 1.00 48.66 104 GLY A C 1
ATOM 850 O O . GLY A 1 104 ? -12.420 11.103 -5.057 1.00 48.66 104 GLY A O 1
ATOM 851 N N . LEU A 1 105 ? -12.826 9.015 -5.841 1.00 54.44 105 LEU A N 1
ATOM 852 C CA . LEU A 1 105 ? -12.246 8.099 -4.827 1.00 54.44 105 LEU A CA 1
ATOM 853 C C . LEU A 1 105 ? -10.751 8.306 -4.473 1.00 54.44 105 LEU A C 1
ATOM 855 O O . LEU A 1 105 ? -10.092 7.383 -3.989 1.00 54.44 105 LEU A O 1
ATOM 859 N N . VAL A 1 106 ? -10.185 9.480 -4.743 1.00 61.06 106 VAL A N 1
ATOM 860 C CA . VAL A 1 106 ? -8.794 9.806 -4.425 1.00 61.06 106 VAL A CA 1
ATOM 861 C C . VAL A 1 106 ? -8.637 9.779 -2.908 1.00 61.06 106 VAL A C 1
ATOM 863 O O . VAL A 1 106 ? -9.115 10.664 -2.207 1.00 61.06 106 VAL A O 1
ATOM 866 N N . GLY A 1 107 ? -8.004 8.720 -2.409 1.00 76.31 107 GLY A N 1
ATOM 867 C CA . GLY A 1 107 ? -7.728 8.559 -0.991 1.00 76.31 107 GLY A CA 1
ATOM 868 C C . GLY A 1 107 ? -8.643 7.623 -0.224 1.00 76.31 107 GLY A C 1
ATOM 869 O O . GLY A 1 107 ? -8.523 7.631 0.987 1.00 76.31 107 GLY A O 1
ATOM 870 N N . LEU A 1 108 ? -9.500 6.817 -0.863 1.00 87.88 108 LEU A N 1
ATOM 871 C CA . LEU A 1 108 ? -10.190 5.702 -0.195 1.00 87.88 108 LEU A CA 1
ATOM 872 C C . LEU A 1 108 ? -9.476 4.378 -0.503 1.00 87.88 108 LEU A C 1
ATOM 874 O O . LEU A 1 108 ? -9.193 4.089 -1.668 1.00 87.88 108 LEU A O 1
ATOM 878 N N . ASP A 1 109 ? -9.239 3.551 0.513 1.00 91.19 109 ASP A N 1
ATOM 879 C CA . ASP A 1 109 ? -8.785 2.170 0.324 1.00 91.19 109 ASP A CA 1
ATOM 880 C C . ASP A 1 109 ? -9.428 1.207 1.330 1.00 91.19 109 ASP A C 1
ATOM 882 O O . ASP A 1 109 ? -9.924 1.621 2.381 1.00 91.19 109 ASP A O 1
ATOM 886 N N . PHE A 1 110 ? -9.437 -0.085 0.995 1.00 90.12 110 PHE A N 1
ATOM 887 C CA . PHE A 1 110 ? -9.998 -1.141 1.836 1.00 90.12 110 PHE A CA 1
ATOM 888 C C . PHE A 1 110 ? -9.105 -2.377 1.848 1.00 90.12 110 PHE A C 1
ATOM 890 O O . PHE A 1 110 ? -8.694 -2.874 0.799 1.00 90.12 110 PHE A O 1
ATOM 897 N N . SER A 1 111 ? -8.872 -2.917 3.041 1.00 90.25 111 SER A N 1
ATOM 898 C CA . SER A 1 111 ? -8.084 -4.125 3.242 1.00 90.25 111 SER A CA 1
ATOM 899 C C . SER A 1 111 ? -8.459 -4.797 4.558 1.00 90.25 111 SER A C 1
ATOM 901 O O . SER A 1 111 ? -8.585 -4.135 5.583 1.00 90.25 111 SER A O 1
ATOM 903 N N . HIS A 1 112 ? -8.657 -6.118 4.536 1.00 88.06 112 HIS A N 1
ATOM 904 C CA . HIS A 1 112 ? -8.859 -6.951 5.735 1.00 88.06 112 HIS A CA 1
ATOM 905 C C . HIS A 1 112 ? -9.959 -6.482 6.705 1.00 88.06 112 HIS A C 1
ATOM 907 O O . HIS A 1 112 ? -9.846 -6.620 7.921 1.00 88.06 112 HIS A O 1
ATOM 913 N N . GLY A 1 113 ? -11.059 -5.935 6.180 1.00 86.38 113 GLY A N 1
ATOM 914 C CA . GLY A 1 113 ? -12.143 -5.418 7.020 1.00 86.38 113 GLY A CA 1
ATOM 915 C C . GLY A 1 113 ? -11.841 -4.064 7.657 1.00 86.38 113 GLY A C 1
ATOM 916 O O . GLY A 1 113 ? -12.614 -3.607 8.491 1.00 86.38 113 GLY A O 1
ATOM 917 N N . SER A 1 114 ? -10.765 -3.407 7.244 1.00 89.62 114 SER A N 1
ATOM 918 C CA . SER A 1 114 ? -10.494 -2.007 7.529 1.00 89.62 114 SER A CA 1
ATOM 919 C C . SER A 1 114 ? -10.686 -1.196 6.255 1.00 89.62 114 SER A C 1
ATOM 921 O O . SER A 1 114 ? -10.267 -1.611 5.175 1.00 89.62 114 SER A O 1
ATOM 923 N N . TYR A 1 115 ? -11.315 -0.035 6.367 1.00 90.50 115 TYR A N 1
ATOM 924 C CA . TYR A 1 115 ? -11.270 0.977 5.316 1.00 90.50 115 TYR A CA 1
ATOM 925 C C . TYR A 1 115 ? -10.566 2.204 5.854 1.00 90.50 115 TYR A C 1
ATOM 927 O O . TYR A 1 115 ? -10.633 2.493 7.047 1.00 90.50 115 TYR A O 1
ATOM 935 N N . GLY A 1 116 ? -9.922 2.953 4.978 1.00 91.50 116 GLY A N 1
ATOM 936 C CA . GLY A 1 116 ? -9.401 4.249 5.353 1.00 91.50 116 GLY A CA 1
ATOM 937 C C . GLY A 1 116 ? -9.585 5.268 4.263 1.00 91.50 116 GLY A C 1
ATOM 938 O O . GLY A 1 116 ? -9.799 4.929 3.097 1.00 91.50 116 GLY A O 1
ATOM 939 N N . TRP A 1 117 ? -9.571 6.519 4.694 1.00 92.19 117 TRP A N 1
ATOM 940 C CA . TRP A 1 117 ? -9.816 7.670 3.856 1.00 92.19 117 TRP A CA 1
ATOM 941 C C . TRP A 1 117 ? -8.858 8.806 4.201 1.00 92.19 117 TRP A C 1
ATOM 943 O O . TRP A 1 117 ? -8.349 8.893 5.320 1.00 92.19 117 TRP A O 1
ATOM 953 N N . ILE A 1 118 ? -8.620 9.678 3.228 1.00 90.12 118 ILE A N 1
ATOM 954 C CA . ILE A 1 118 ? -7.938 10.954 3.434 1.00 90.12 118 ILE A CA 1
ATOM 955 C C . ILE A 1 118 ? -9.006 12.026 3.651 1.00 90.12 118 ILE A C 1
ATOM 957 O O . ILE A 1 118 ? -9.947 12.136 2.865 1.00 90.12 118 ILE A O 1
ATOM 961 N N . GLU A 1 119 ? -8.839 12.830 4.693 1.00 87.56 119 GLU A N 1
ATOM 962 C CA . GLU A 1 119 ? -9.640 14.022 4.955 1.00 87.56 119 GLU A CA 1
ATOM 963 C C . GLU A 1 119 ? -8.691 15.133 5.419 1.00 87.56 119 GLU A C 1
ATOM 965 O O . GLU A 1 119 ? -7.943 14.977 6.385 1.00 87.56 119 GLU A O 1
ATOM 970 N N . ASP A 1 120 ? -8.653 16.226 4.656 1.00 85.75 120 ASP A N 1
ATOM 971 C CA . ASP A 1 120 ? -7.665 17.301 4.775 1.00 85.75 120 ASP A CA 1
ATOM 972 C C . ASP A 1 120 ? -6.202 16.798 4.760 1.00 85.75 120 ASP A C 1
ATOM 974 O O . ASP A 1 120 ? -5.695 16.334 3.735 1.00 85.75 120 ASP A O 1
ATOM 978 N N . ALA A 1 121 ? -5.510 16.914 5.896 1.00 89.94 121 ALA A N 1
ATOM 979 C CA . ALA A 1 121 ? -4.129 16.476 6.121 1.00 89.94 121 ALA A CA 1
ATOM 980 C C . ALA A 1 121 ? -4.047 15.254 7.055 1.00 89.94 121 ALA A C 1
ATOM 982 O O . ALA A 1 121 ? -2.996 14.962 7.629 1.00 89.94 121 ALA A O 1
ATOM 983 N N . MET A 1 122 ? -5.172 14.566 7.250 1.00 91.56 122 MET A N 1
ATOM 984 C CA . MET A 1 122 ? -5.289 13.398 8.110 1.00 91.56 122 MET A CA 1
ATOM 985 C C . MET A 1 122 ? -5.636 12.171 7.268 1.00 91.56 122 MET A C 1
ATOM 987 O O . MET A 1 122 ? -6.436 12.221 6.332 1.00 91.56 122 MET A O 1
ATOM 991 N N . VAL A 1 123 ? -5.043 11.044 7.636 1.00 93.62 123 VAL A N 1
ATOM 992 C CA . VAL A 1 123 ? -5.407 9.724 7.134 1.00 93.62 123 VAL A CA 1
ATOM 993 C C . VAL A 1 123 ? -6.149 9.003 8.242 1.00 93.62 123 VAL A C 1
ATOM 995 O O . VAL A 1 123 ? -5.602 8.799 9.322 1.00 93.62 123 VAL A O 1
ATOM 998 N N . TYR A 1 124 ? -7.378 8.591 7.984 1.00 92.88 124 TYR A N 1
ATOM 999 C CA . TYR A 1 124 ? -8.176 7.826 8.929 1.00 92.88 124 TYR A CA 1
ATOM 1000 C C . TYR A 1 124 ? -8.239 6.370 8.505 1.00 92.88 124 TYR A C 1
ATOM 1002 O O . TYR A 1 124 ? -8.372 6.073 7.320 1.00 92.88 124 TYR A O 1
ATOM 1010 N N . VAL A 1 125 ? -8.191 5.460 9.474 1.00 93.62 125 VAL A N 1
ATOM 1011 C CA . VAL A 1 125 ? -8.441 4.033 9.264 1.00 93.62 125 VAL A CA 1
ATOM 1012 C C . VAL A 1 125 ? -9.454 3.556 10.282 1.00 93.62 125 VAL A C 1
ATOM 1014 O O . VAL A 1 125 ? -9.256 3.685 11.487 1.00 93.62 125 VAL A O 1
ATOM 1017 N N . HIS A 1 126 ? -10.543 2.986 9.789 1.00 91.06 126 HIS A N 1
ATOM 1018 C CA . HIS A 1 126 ? -11.599 2.409 10.594 1.00 91.06 126 HIS A CA 1
ATOM 1019 C C . HIS A 1 126 ? -11.650 0.898 10.392 1.00 91.06 126 HIS A C 1
ATOM 1021 O O . HIS A 1 126 ? -11.792 0.407 9.269 1.00 91.06 126 HIS A O 1
ATOM 1027 N N . ASN A 1 127 ? -11.570 0.162 11.495 1.00 89.62 127 ASN A N 1
ATOM 1028 C CA . ASN A 1 127 ? -11.680 -1.288 11.511 1.00 89.62 127 ASN A CA 1
ATOM 1029 C C . ASN A 1 127 ? -13.139 -1.690 11.763 1.00 89.62 127 ASN A C 1
ATOM 1031 O O . ASN A 1 127 ? -13.691 -1.415 12.828 1.00 89.62 127 ASN A O 1
ATOM 1035 N N . LEU A 1 128 ? -13.750 -2.371 10.791 1.00 86.25 128 LEU A N 1
ATOM 1036 C CA . LEU A 1 128 ? -15.155 -2.786 10.842 1.00 86.25 128 LEU A CA 1
ATOM 1037 C C . LEU A 1 128 ? -15.426 -3.882 11.881 1.00 86.25 128 LEU A C 1
ATOM 1039 O O . LEU A 1 128 ? -16.567 -4.036 12.307 1.00 86.25 128 LEU A O 1
ATOM 1043 N N . HIS A 1 129 ? -14.413 -4.663 12.264 1.00 84.50 129 HIS A N 1
ATOM 1044 C CA . HIS A 1 129 ? -14.561 -5.748 13.235 1.00 84.50 129 HIS A CA 1
ATOM 1045 C C . HIS A 1 129 ? -14.538 -5.224 14.670 1.00 84.50 129 HIS A C 1
ATOM 1047 O O . HIS A 1 129 ? -15.375 -5.615 15.479 1.00 84.50 129 HIS A O 1
ATOM 1053 N N . SER A 1 130 ? -13.588 -4.341 14.987 1.00 86.38 130 SER A N 1
ATOM 1054 C CA . SER A 1 130 ? -13.451 -3.755 16.325 1.00 86.38 130 SER A CA 1
ATOM 1055 C C . SER A 1 130 ? -14.260 -2.471 16.515 1.00 86.38 130 SER A C 1
ATOM 1057 O O . SER A 1 130 ? -14.390 -2.012 17.646 1.00 86.38 130 SER A O 1
ATOM 1059 N N . ASN A 1 131 ? -14.804 -1.894 15.438 1.00 86.50 131 ASN A N 1
ATOM 1060 C CA . ASN A 1 131 ? -15.486 -0.596 15.433 1.00 86.50 131 ASN A CA 1
ATOM 1061 C C . ASN A 1 131 ? -14.612 0.536 16.010 1.00 86.50 131 ASN A C 1
ATOM 1063 O O . ASN A 1 131 ? -15.079 1.407 16.743 1.00 86.50 131 ASN A O 1
ATOM 1067 N N . THR A 1 132 ? -13.314 0.506 15.702 1.00 89.38 132 THR A N 1
ATOM 1068 C CA . THR A 1 132 ? -12.336 1.495 16.175 1.00 89.38 132 THR A CA 1
ATOM 1069 C C . THR A 1 132 ? -11.795 2.310 15.014 1.00 89.38 132 THR A C 1
ATOM 1071 O O . THR A 1 132 ? -11.445 1.744 13.977 1.00 89.38 132 THR A O 1
ATOM 1074 N N . THR A 1 133 ? -11.654 3.619 15.217 1.00 91.50 133 THR A N 1
ATOM 1075 C CA . THR A 1 133 ? -11.027 4.535 14.258 1.00 91.50 133 THR A CA 1
ATOM 1076 C C . THR A 1 133 ? -9.673 4.994 14.786 1.00 91.50 133 THR A C 1
ATOM 1078 O O . THR A 1 133 ? -9.563 5.404 15.940 1.00 91.50 133 THR A O 1
ATOM 1081 N N . GLN A 1 134 ? -8.660 4.954 13.930 1.00 93.69 134 GLN A N 1
ATOM 1082 C CA . GLN A 1 134 ? -7.345 5.544 14.151 1.00 93.69 134 GLN A CA 1
ATOM 1083 C C . GLN A 1 134 ? -7.112 6.664 13.134 1.00 93.69 134 GLN A C 1
ATOM 1085 O O . GLN A 1 134 ? -7.698 6.654 12.049 1.00 93.69 134 GLN A O 1
ATOM 1090 N N . SER A 1 135 ? -6.266 7.629 13.483 1.00 93.44 135 SER A N 1
ATOM 1091 C CA . SER A 1 135 ? -5.920 8.756 12.619 1.00 93.44 135 SER A CA 1
ATOM 1092 C C . SER A 1 135 ? -4.414 8.981 12.602 1.00 93.44 135 SER A C 1
ATOM 1094 O O . SER A 1 135 ? -3.785 8.967 13.659 1.00 93.44 135 SER A O 1
ATOM 1096 N N . PHE A 1 136 ? -3.870 9.264 11.426 1.00 94.56 136 PHE A N 1
ATOM 1097 C CA . PHE A 1 136 ? -2.449 9.465 11.173 1.00 94.56 136 PHE A CA 1
ATOM 1098 C C . PHE A 1 136 ? -2.234 10.795 10.449 1.00 94.56 136 PHE A C 1
ATOM 1100 O O . PHE A 1 136 ? -3.052 11.202 9.624 1.00 94.56 136 PHE A O 1
ATOM 1107 N N . CYS A 1 137 ? -1.125 11.468 10.737 1.00 93.56 137 CYS A N 1
ATOM 1108 C CA . CYS A 1 137 ? -0.693 12.663 10.019 1.00 93.56 137 CYS A CA 1
ATOM 1109 C C . CYS A 1 137 ? 0.831 12.780 10.027 1.00 93.56 137 CYS A C 1
ATOM 1111 O O . CYS A 1 137 ? 1.512 12.093 10.792 1.00 93.56 137 CYS A O 1
ATOM 1113 N N . THR A 1 138 ? 1.368 13.627 9.146 1.00 92.00 138 THR A N 1
ATOM 1114 C CA . THR A 1 138 ? 2.780 14.022 9.217 1.00 92.00 138 THR A CA 1
ATOM 1115 C C . THR A 1 138 ? 2.958 15.161 10.217 1.00 92.00 138 THR A C 1
ATOM 1117 O O . THR A 1 138 ? 2.026 15.928 10.471 1.00 92.00 138 THR A O 1
ATOM 1120 N N . ASP A 1 139 ? 4.180 15.328 10.726 1.00 88.19 139 ASP A N 1
ATOM 1121 C CA . ASP A 1 139 ? 4.532 16.444 11.617 1.00 88.19 139 ASP A CA 1
ATOM 1122 C C . ASP A 1 139 ? 4.229 17.811 10.982 1.00 88.19 139 ASP A C 1
ATOM 1124 O O . ASP A 1 139 ? 3.778 18.739 11.653 1.00 88.19 139 ASP A O 1
ATOM 1128 N N . ASN A 1 140 ? 4.418 17.914 9.663 1.00 86.25 140 ASN A N 1
ATOM 1129 C CA . ASN A 1 140 ? 4.177 19.134 8.892 1.00 86.25 140 ASN A CA 1
ATOM 1130 C C . ASN A 1 140 ? 2.717 19.294 8.442 1.00 86.25 140 ASN A C 1
ATOM 1132 O O . ASN A 1 140 ? 2.393 20.297 7.807 1.00 86.25 140 ASN A O 1
ATOM 1136 N N . ARG A 1 141 ? 1.838 18.330 8.761 1.00 86.12 141 ARG A N 1
ATOM 1137 C CA . ARG A 1 141 ? 0.442 18.272 8.296 1.00 86.12 141 ARG A CA 1
ATOM 1138 C C . ARG A 1 141 ? 0.333 18.411 6.778 1.00 86.12 141 ARG A C 1
ATOM 1140 O O . ARG A 1 141 ? -0.459 19.198 6.258 1.00 86.12 141 ARG A O 1
ATOM 1147 N N . ASP A 1 142 ? 1.155 17.640 6.078 1.00 87.94 142 ASP A N 1
ATOM 1148 C CA . ASP A 1 142 ? 1.115 17.565 4.624 1.00 87.94 142 ASP A CA 1
ATOM 1149 C C . ASP A 1 142 ? -0.231 16.994 4.161 1.00 87.94 142 ASP A C 1
ATOM 1151 O O . ASP A 1 142 ? -0.800 16.093 4.778 1.00 87.94 142 ASP A O 1
ATOM 1155 N N . THR A 1 143 ? -0.736 17.504 3.042 1.00 89.69 143 THR A N 1
ATOM 1156 C CA . THR A 1 143 ? -1.923 16.937 2.390 1.00 89.69 143 THR A CA 1
ATOM 1157 C C . THR A 1 143 ? -1.536 15.706 1.577 1.00 89.69 143 THR A C 1
ATOM 1159 O O . THR A 1 143 ? -0.392 15.583 1.134 1.00 89.69 143 THR A O 1
ATOM 1162 N N . PHE A 1 144 ? -2.474 14.783 1.361 1.00 91.12 144 PHE A N 1
ATOM 1163 C CA . PHE A 1 144 ? -2.201 13.505 0.698 1.00 91.12 144 PHE A CA 1
ATOM 1164 C C . PHE A 1 144 ? -2.985 13.342 -0.610 1.00 91.12 144 PHE A C 1
ATOM 1166 O O . PHE A 1 144 ? -4.089 13.854 -0.767 1.00 91.12 144 PHE A O 1
ATOM 1173 N N . THR A 1 145 ? -2.405 12.602 -1.557 1.00 89.69 145 THR A N 1
ATOM 1174 C CA . THR A 1 145 ? -2.976 12.338 -2.894 1.00 89.69 145 THR A CA 1
ATOM 1175 C C . THR A 1 145 ? -3.391 10.899 -3.120 1.00 89.69 145 THR A C 1
ATOM 1177 O O . THR A 1 145 ? -4.165 10.615 -4.026 1.00 89.69 145 THR A O 1
ATOM 1180 N N . ALA A 1 146 ? -2.843 9.966 -2.354 1.00 91.19 146 ALA A N 1
ATOM 1181 C CA . ALA A 1 146 ? -3.109 8.553 -2.536 1.00 91.19 146 ALA A CA 1
ATOM 1182 C C . ALA A 1 146 ? -2.937 7.830 -1.213 1.00 91.19 146 ALA A C 1
ATOM 1184 O O . ALA A 1 146 ? -2.108 8.228 -0.395 1.00 91.19 146 ALA A O 1
ATOM 1185 N N . LEU A 1 147 ? -3.708 6.760 -1.051 1.00 94.06 147 LEU A N 1
ATOM 1186 C CA . LEU A 1 147 ? -3.760 5.945 0.149 1.00 94.06 147 LEU A CA 1
ATOM 1187 C C . LEU A 1 147 ? -3.747 4.467 -0.239 1.00 94.06 147 LEU A C 1
ATOM 1189 O O . LEU A 1 147 ? -4.452 4.059 -1.168 1.00 94.06 147 LEU A O 1
ATOM 1193 N N . ARG A 1 148 ? -2.959 3.678 0.490 1.00 95.06 148 ARG A N 1
ATOM 1194 C CA . ARG A 1 148 ? -3.010 2.220 0.486 1.00 95.06 148 ARG A CA 1
ATOM 1195 C C . ARG A 1 148 ? -2.994 1.673 1.902 1.00 95.06 148 ARG A C 1
ATOM 1197 O O . ARG A 1 148 ? -2.254 2.170 2.744 1.00 95.06 148 ARG A O 1
ATOM 1204 N N . ILE A 1 149 ? -3.800 0.652 2.152 1.00 95.19 149 ILE A N 1
ATOM 1205 C CA . ILE A 1 149 ? -3.943 0.016 3.460 1.00 95.19 149 ILE A CA 1
ATOM 1206 C C . ILE A 1 149 ? -3.694 -1.479 3.308 1.00 95.19 149 ILE A C 1
ATOM 1208 O O . ILE A 1 149 ? -4.182 -2.125 2.380 1.00 95.19 149 ILE A O 1
ATOM 1212 N N . SER A 1 150 ? -2.942 -2.034 4.246 1.00 94.44 150 SER A N 1
ATOM 1213 C CA . SER A 1 150 ? -2.825 -3.471 4.449 1.00 94.44 150 SER A CA 1
ATOM 1214 C C . SER A 1 150 ? -3.399 -3.850 5.819 1.00 94.44 150 SER A C 1
ATOM 1216 O O . SER A 1 150 ? -3.929 -3.024 6.558 1.00 94.44 150 SER A O 1
ATOM 1218 N N . GLU A 1 151 ? -3.294 -5.123 6.161 1.00 90.94 151 GLU A N 1
ATOM 1219 C CA . GLU A 1 151 ? -3.545 -5.656 7.494 1.00 90.94 151 GLU A CA 1
ATOM 1220 C C . GLU A 1 151 ? -2.654 -5.040 8.591 1.00 90.94 151 GLU A C 1
ATOM 1222 O O . GLU A 1 151 ? -3.058 -5.026 9.755 1.00 90.94 151 GLU A O 1
ATOM 1227 N N . SER A 1 152 ? -1.475 -4.518 8.234 1.00 94.06 152 SER A N 1
ATOM 1228 C CA . SER A 1 152 ? -0.462 -4.067 9.199 1.00 94.06 152 SER A CA 1
ATOM 1229 C C . SER A 1 152 ? -0.054 -2.606 9.041 1.00 94.06 152 SER A C 1
ATOM 1231 O O . SER A 1 152 ? 0.332 -1.986 10.032 1.00 94.06 152 SER A O 1
ATOM 1233 N N . ILE A 1 153 ? -0.135 -2.039 7.833 1.00 96.50 153 ILE A N 1
ATOM 1234 C CA . ILE A 1 153 ? 0.351 -0.684 7.552 1.00 96.50 153 ILE A CA 1
ATOM 1235 C C . ILE A 1 153 ? -0.664 0.174 6.808 1.00 96.50 153 ILE A C 1
ATOM 1237 O O . ILE A 1 153 ? -1.558 -0.308 6.111 1.00 96.50 153 ILE A O 1
ATOM 1241 N N . VAL A 1 154 ? -0.431 1.477 6.893 1.00 96.81 154 VAL A N 1
ATOM 1242 C CA . VAL A 1 154 ? -1.067 2.508 6.083 1.00 96.81 154 VAL A CA 1
ATOM 1243 C C . VAL A 1 154 ? 0.021 3.263 5.348 1.00 96.81 154 VAL A C 1
ATOM 1245 O O . VAL A 1 154 ? 0.949 3.750 5.981 1.00 96.81 154 VAL A O 1
ATOM 1248 N N . ALA A 1 155 ? -0.089 3.376 4.031 1.00 96.69 155 ALA A N 1
ATOM 1249 C CA . ALA A 1 155 ? 0.842 4.116 3.195 1.00 96.69 155 ALA A CA 1
ATOM 1250 C C . ALA A 1 155 ? 0.115 5.260 2.482 1.00 96.69 155 ALA A C 1
ATOM 1252 O O . ALA A 1 155 ? -0.878 5.026 1.791 1.00 96.69 155 ALA A O 1
ATOM 1253 N N . ALA A 1 156 ? 0.615 6.488 2.608 1.00 95.31 156 ALA A N 1
ATOM 1254 C CA . ALA A 1 156 ? 0.044 7.658 1.950 1.00 95.31 156 ALA A CA 1
ATOM 1255 C C . ALA A 1 156 ? 1.108 8.506 1.247 1.00 95.31 156 ALA A C 1
ATOM 1257 O O . ALA A 1 156 ? 2.233 8.656 1.722 1.00 95.31 156 ALA A O 1
ATOM 1258 N N . ILE A 1 157 ? 0.739 9.083 0.104 1.00 94.06 157 ILE A N 1
ATOM 1259 C CA . ILE A 1 157 ? 1.641 9.896 -0.722 1.00 94.06 157 ILE A CA 1
ATOM 1260 C C . ILE A 1 157 ? 1.288 11.368 -0.560 1.00 94.06 157 ILE A C 1
ATOM 1262 O O . ILE A 1 157 ? 0.140 11.747 -0.803 1.00 94.06 157 ILE A O 1
ATOM 1266 N N . THR A 1 158 ? 2.264 12.203 -0.210 1.00 91.50 158 THR A N 1
ATOM 1267 C CA . THR A 1 158 ? 2.035 13.643 -0.031 1.00 91.50 158 THR A CA 1
ATOM 1268 C C . THR A 1 158 ? 1.777 14.384 -1.344 1.00 91.50 158 THR A C 1
ATOM 1270 O O . THR A 1 158 ? 2.281 14.031 -2.414 1.00 91.50 158 THR A O 1
ATOM 1273 N N . LEU A 1 159 ? 0.978 15.445 -1.251 1.00 80.69 159 LEU A N 1
ATOM 1274 C CA . LEU A 1 159 ? 0.661 16.392 -2.310 1.00 80.69 159 LEU A CA 1
ATOM 1275 C C . LEU A 1 159 ? 1.646 17.574 -2.258 1.00 80.69 159 LEU A C 1
ATOM 1277 O O . LEU A 1 159 ? 1.825 18.183 -1.215 1.00 80.69 159 LEU A O 1
ATOM 1281 N N . HIS A 1 160 ? 2.229 17.918 -3.412 1.00 65.62 160 HIS A N 1
ATOM 1282 C CA . HIS A 1 160 ? 3.108 19.077 -3.658 1.00 65.62 160 HIS A CA 1
ATOM 1283 C C . HIS A 1 160 ? 4.408 19.189 -2.821 1.00 65.62 160 HIS A C 1
ATOM 1285 O O . HIS A 1 160 ? 4.442 19.119 -1.603 1.00 65.62 160 HIS A O 1
ATOM 1291 N N . GLY A 1 161 ? 5.533 19.433 -3.506 1.00 63.16 161 GLY A N 1
ATOM 1292 C CA . GLY A 1 161 ? 6.812 19.829 -2.893 1.00 63.16 161 GLY A CA 1
ATOM 1293 C C . GLY A 1 161 ? 7.636 18.702 -2.259 1.00 63.16 161 GLY A C 1
ATOM 1294 O O . GLY A 1 161 ? 8.825 18.598 -2.557 1.00 63.16 161 GLY A O 1
ATOM 1295 N N . SER A 1 162 ? 7.022 17.832 -1.452 1.00 65.25 162 SER A N 1
ATOM 1296 C CA . SER A 1 162 ? 7.763 16.887 -0.606 1.00 65.25 162 SER A CA 1
ATOM 1297 C C . SER A 1 162 ? 7.977 15.492 -1.231 1.00 65.25 162 SER A C 1
ATOM 1299 O O . SER A 1 162 ? 8.993 14.871 -0.956 1.00 65.25 162 SER A O 1
ATOM 1301 N N . ARG A 1 163 ? 7.157 15.036 -2.196 1.00 86.25 163 ARG A N 1
ATOM 1302 C CA . ARG A 1 163 ? 7.326 13.744 -2.925 1.00 86.25 163 ARG A CA 1
ATOM 1303 C C . ARG A 1 163 ? 7.761 12.582 -2.012 1.00 86.25 163 ARG A C 1
ATOM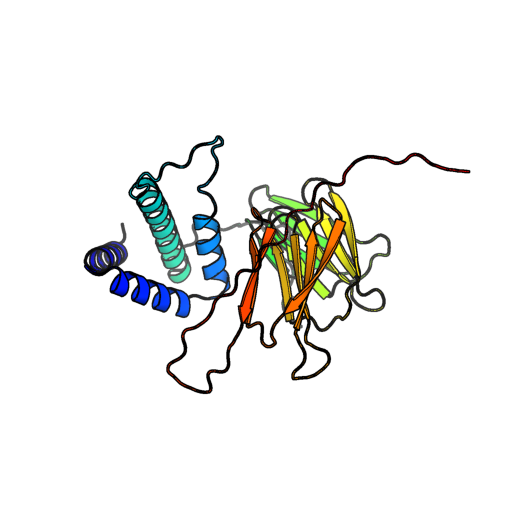 1305 O O . ARG A 1 163 ? 8.707 11.858 -2.334 1.00 86.25 163 ARG A O 1
ATOM 1312 N N . PHE A 1 164 ? 7.085 12.405 -0.885 1.00 93.25 164 PHE A N 1
ATOM 1313 C CA . PHE A 1 164 ? 7.344 11.296 0.028 1.00 93.25 164 PHE A CA 1
ATOM 1314 C C . PHE A 1 164 ? 6.146 10.353 0.060 1.00 93.25 164 PHE A C 1
ATOM 1316 O O . PHE A 1 164 ? 4.996 10.771 -0.083 1.00 93.25 164 PHE A O 1
ATOM 1323 N N . CYS A 1 165 ? 6.440 9.073 0.252 1.00 95.38 165 CYS A N 1
ATOM 1324 C CA . CYS A 1 165 ? 5.471 8.096 0.711 1.00 95.38 165 CYS A CA 1
ATOM 1325 C C . CYS A 1 165 ? 5.713 7.898 2.205 1.00 95.38 165 CYS A C 1
ATOM 1327 O O . CYS A 1 165 ? 6.803 7.480 2.600 1.00 95.38 165 CYS A O 1
ATOM 1329 N N . TYR A 1 166 ? 4.722 8.255 3.014 1.00 96.00 166 TYR A N 1
ATOM 1330 C CA . TYR A 1 166 ? 4.712 8.012 4.449 1.00 96.00 166 TYR A CA 1
ATOM 1331 C C . TYR A 1 166 ? 4.032 6.686 4.720 1.00 96.00 166 TYR A C 1
ATOM 1333 O O . TYR A 1 166 ? 3.0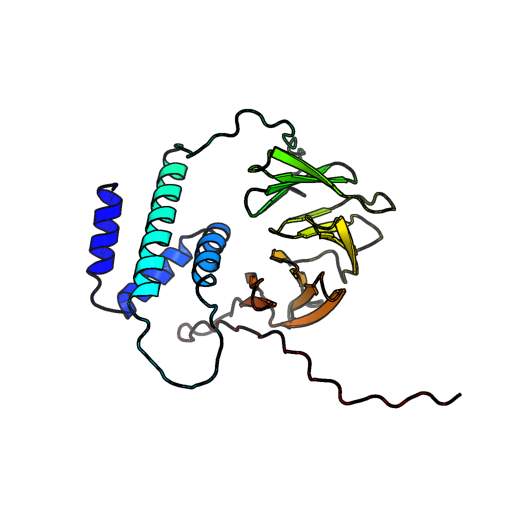20 6.368 4.097 1.00 96.00 166 TYR A O 1
ATOM 1341 N N . VAL A 1 167 ? 4.593 5.926 5.651 1.00 97.25 167 VAL A N 1
ATOM 1342 C CA . VAL A 1 167 ? 4.080 4.624 6.046 1.00 97.25 167 VAL A CA 1
ATOM 1343 C C . VAL A 1 167 ? 3.990 4.561 7.563 1.00 97.25 167 VAL A C 1
ATOM 1345 O O . VAL A 1 167 ? 4.976 4.816 8.254 1.00 97.25 167 VAL A O 1
ATOM 1348 N N . TRP A 1 168 ? 2.814 4.199 8.068 1.00 97.19 168 TRP A N 1
ATOM 1349 C CA . TRP A 1 168 ? 2.530 4.009 9.487 1.00 97.19 168 TRP A CA 1
ATOM 1350 C C . TRP A 1 168 ? 2.156 2.559 9.763 1.00 97.19 168 TRP A C 1
ATOM 1352 O O . TRP A 1 168 ? 1.425 1.943 8.988 1.00 97.19 168 TRP A O 1
ATOM 1362 N N . SER A 1 169 ? 2.617 2.032 10.890 1.00 96.06 169 SER A N 1
ATOM 1363 C CA . SER A 1 169 ? 2.139 0.771 11.452 1.00 96.06 169 SER A CA 1
ATOM 1364 C C . SER A 1 169 ? 0.814 0.992 12.179 1.00 96.06 169 SER A C 1
ATOM 1366 O O . SER A 1 169 ? 0.725 1.821 13.084 1.00 96.06 169 SER A O 1
ATOM 1368 N N . ILE A 1 170 ? -0.205 0.206 11.830 1.00 94.00 170 ILE A N 1
ATOM 1369 C CA . ILE A 1 170 ? -1.539 0.259 12.453 1.00 94.00 170 ILE A CA 1
ATOM 1370 C C . ILE A 1 170 ? -1.490 -0.227 13.912 1.00 94.00 170 ILE A C 1
ATOM 1372 O O . ILE A 1 170 ? -2.303 0.178 14.743 1.00 94.00 170 ILE A O 1
ATOM 1376 N N . GLN A 1 171 ? -0.549 -1.117 14.237 1.00 91.38 171 GLN A N 1
ATOM 1377 C CA . GLN A 1 171 ? -0.470 -1.739 15.560 1.00 91.38 171 GLN A CA 1
ATOM 1378 C C . GLN A 1 171 ? 0.427 -0.960 16.521 1.00 91.38 171 GLN A C 1
ATOM 1380 O O . GLN A 1 171 ? 0.064 -0.745 17.674 1.00 91.38 171 GLN A O 1
ATOM 1385 N N . THR A 1 172 ? 1.610 -0.557 16.056 1.00 91.69 172 THR A N 1
ATOM 1386 C CA . THR A 1 172 ? 2.640 0.054 16.913 1.00 91.69 172 THR A CA 1
ATOM 1387 C C . THR A 1 172 ? 2.643 1.574 16.852 1.00 91.69 172 THR A C 1
ATOM 1389 O O . THR A 1 172 ? 3.307 2.204 17.671 1.00 91.69 172 THR A O 1
ATOM 1392 N N . ASN A 1 173 ? 1.929 2.164 15.886 1.00 86.62 173 ASN A N 1
ATOM 1393 C CA . ASN A 1 173 ? 1.987 3.589 15.563 1.00 86.62 173 ASN A CA 1
ATOM 1394 C C . ASN A 1 173 ? 3.406 4.084 15.197 1.00 86.62 173 ASN A C 1
ATOM 1396 O O . ASN A 1 173 ? 3.662 5.287 15.185 1.00 86.62 173 ASN A O 1
ATOM 1400 N N . ASP A 1 174 ? 4.334 3.163 14.901 1.00 94.00 174 ASP A N 1
ATOM 1401 C CA . ASP A 1 174 ? 5.639 3.497 14.330 1.00 94.00 174 ASP A CA 1
ATOM 1402 C C . ASP A 1 174 ? 5.452 4.044 12.913 1.00 94.00 174 ASP A C 1
ATOM 1404 O O . ASP A 1 174 ? 4.533 3.645 12.192 1.00 94.00 174 ASP A O 1
ATOM 1408 N N . SER A 1 175 ? 6.326 4.960 12.512 1.00 95.06 175 SER A N 1
ATOM 1409 C CA . SER A 1 175 ? 6.254 5.598 11.208 1.00 95.06 175 SER A CA 1
ATOM 1410 C C . SER A 1 175 ? 7.621 5.747 10.557 1.00 95.06 175 SER A C 1
ATOM 1412 O O . SER A 1 175 ? 8.672 5.880 11.198 1.00 95.06 175 SER A O 1
ATOM 1414 N N . ALA A 1 176 ? 7.599 5.713 9.234 1.00 96.38 176 ALA A N 1
ATOM 1415 C CA . ALA A 1 176 ? 8.743 5.996 8.394 1.00 96.38 176 ALA A CA 1
ATOM 1416 C C . ALA A 1 176 ? 8.268 6.611 7.078 1.00 96.38 176 ALA A C 1
ATOM 1418 O O . ALA A 1 176 ? 7.080 6.633 6.761 1.00 96.38 176 ALA A O 1
ATOM 1419 N N . TYR A 1 177 ? 9.211 7.114 6.294 1.00 95.25 177 TYR A N 1
ATOM 1420 C CA . TYR A 1 177 ? 8.920 7.619 4.965 1.00 95.25 177 TYR A CA 1
ATOM 1421 C C . TYR A 1 177 ? 10.086 7.345 4.028 1.00 95.25 177 TYR A C 1
ATOM 1423 O O . TYR A 1 177 ? 11.234 7.200 4.451 1.00 95.25 177 TYR A O 1
ATOM 1431 N N . PHE A 1 178 ? 9.788 7.302 2.736 1.00 95.25 178 PHE A N 1
ATOM 1432 C CA . PHE A 1 178 ? 10.797 7.218 1.690 1.00 95.25 178 PHE A CA 1
ATOM 1433 C C . PHE A 1 178 ? 10.462 8.166 0.543 1.00 95.25 178 PHE A C 1
ATOM 1435 O O . PHE A 1 178 ? 9.306 8.524 0.299 1.00 95.25 178 PHE A O 1
ATOM 1442 N N . ARG A 1 179 ? 11.508 8.626 -0.147 1.00 93.31 179 ARG A N 1
ATOM 1443 C CA . ARG A 1 179 ? 11.376 9.603 -1.226 1.00 93.31 179 ARG A CA 1
ATOM 1444 C C . ARG A 1 179 ? 10.967 8.918 -2.520 1.00 93.31 179 ARG A C 1
ATOM 1446 O O . ARG A 1 179 ? 11.572 7.932 -2.931 1.00 93.31 179 ARG A O 1
ATOM 1453 N N . LEU A 1 180 ? 9.991 9.506 -3.198 1.00 92.25 180 LEU A N 1
ATOM 1454 C CA . LEU A 1 180 ? 9.549 9.067 -4.510 1.00 92.25 180 LEU A CA 1
ATOM 1455 C C . LEU A 1 180 ? 10.327 9.796 -5.616 1.00 92.25 180 LEU A C 1
ATOM 1457 O O . LEU A 1 180 ? 10.500 11.020 -5.551 1.00 92.25 180 LEU A O 1
ATOM 1461 N N . PRO A 1 181 ? 10.757 9.085 -6.673 1.00 88.62 181 PRO A N 1
ATOM 1462 C CA . PRO A 1 181 ? 11.447 9.698 -7.806 1.00 88.62 181 PRO A CA 1
ATOM 1463 C C . PRO A 1 181 ? 10.504 10.609 -8.608 1.00 88.62 181 PRO A C 1
ATOM 1465 O O . PRO A 1 181 ? 10.910 11.656 -9.118 1.00 88.62 181 PRO A O 1
ATOM 1468 N N . SER A 1 182 ? 9.224 10.241 -8.686 1.00 85.62 182 SER A N 1
ATOM 1469 C CA . SER A 1 182 ? 8.186 10.940 -9.440 1.00 85.62 182 SER A CA 1
ATOM 1470 C C . SER A 1 182 ? 6.816 10.742 -8.790 1.00 85.62 182 SER A C 1
ATOM 1472 O O . SER A 1 182 ? 6.609 9.780 -8.060 1.00 85.62 182 SER A O 1
ATOM 1474 N N . LEU A 1 183 ? 5.869 11.636 -9.083 1.00 83.38 183 LEU A N 1
ATOM 1475 C CA . LEU A 1 183 ? 4.449 11.439 -8.756 1.00 83.38 183 LEU A CA 1
ATOM 1476 C C . LEU A 1 183 ? 3.694 10.693 -9.870 1.00 83.38 183 LEU A C 1
ATOM 1478 O O . LEU A 1 183 ? 2.537 10.339 -9.692 1.00 83.38 183 LEU A O 1
ATOM 1482 N N . ASN A 1 184 ? 4.346 10.435 -11.009 1.00 86.00 184 ASN A N 1
ATOM 1483 C CA . ASN A 1 184 ? 3.775 9.689 -12.131 1.00 86.00 184 ASN A CA 1
ATOM 1484 C C . ASN A 1 184 ? 4.004 8.177 -11.961 1.00 86.00 184 ASN A C 1
ATOM 1486 O O . ASN A 1 184 ? 4.780 7.560 -12.699 1.00 86.00 184 ASN A O 1
ATOM 1490 N N . TRP A 1 185 ? 3.391 7.604 -10.927 1.00 90.25 185 TRP A N 1
ATOM 1491 C CA . TRP A 1 185 ? 3.394 6.164 -10.680 1.00 90.25 185 TRP A CA 1
ATOM 1492 C C . TRP A 1 185 ? 2.234 5.482 -11.424 1.00 90.25 185 TRP A C 1
ATOM 1494 O O . TRP A 1 185 ? 1.161 6.052 -11.594 1.00 90.25 185 TRP A O 1
ATOM 1504 N N . LYS A 1 186 ? 2.466 4.249 -11.886 1.00 89.25 186 LYS A N 1
ATOM 1505 C CA . LYS A 1 186 ? 1.480 3.372 -12.545 1.00 89.25 186 LYS A CA 1
ATOM 1506 C C . LYS A 1 186 ? 0.705 2.537 -11.530 1.00 89.25 186 LYS A C 1
ATOM 1508 O O . LYS A 1 186 ? -0.515 2.435 -11.593 1.00 89.25 186 LYS A O 1
ATOM 1513 N N . TYR A 1 187 ? 1.441 1.928 -10.605 1.00 92.06 187 TYR A N 1
ATOM 1514 C CA . TYR A 1 187 ? 0.905 1.031 -9.588 1.00 92.06 187 TYR A CA 1
ATOM 1515 C C . TYR A 1 187 ? 1.409 1.465 -8.221 1.00 92.06 187 TYR A C 1
ATOM 1517 O O . TYR A 1 187 ? 2.558 1.884 -8.088 1.00 92.06 187 TYR A O 1
ATOM 1525 N N . PHE A 1 188 ? 0.543 1.340 -7.223 1.00 94.12 188 PHE A N 1
ATOM 1526 C CA . PHE A 1 188 ? 0.838 1.592 -5.821 1.00 94.12 188 PHE A CA 1
ATOM 1527 C C . PHE A 1 188 ? 0.094 0.542 -5.003 1.00 94.12 188 PHE A C 1
ATOM 1529 O O . PHE A 1 188 ? -1.134 0.454 -5.094 1.00 94.12 188 PHE A O 1
ATOM 1536 N N . VAL A 1 189 ? 0.837 -0.280 -4.267 1.00 94.75 189 VAL A N 1
ATOM 1537 C CA . VAL A 1 189 ? 0.330 -1.446 -3.538 1.00 94.75 189 VAL A CA 1
ATOM 1538 C C . VAL A 1 189 ? 0.961 -1.497 -2.147 1.00 94.75 189 VAL A C 1
ATOM 1540 O O . VAL A 1 189 ? 2.146 -1.202 -1.999 1.00 94.75 189 VAL A O 1
ATOM 1543 N N . ALA A 1 190 ? 0.174 -1.891 -1.143 1.00 95.44 190 ALA A N 1
ATOM 1544 C CA . ALA A 1 190 ? 0.640 -2.186 0.209 1.00 95.44 190 ALA A CA 1
ATOM 1545 C C . ALA A 1 190 ? 0.140 -3.575 0.641 1.00 95.44 190 ALA A C 1
ATOM 1547 O O . ALA A 1 190 ? -1.047 -3.870 0.490 1.00 95.44 190 ALA A O 1
ATOM 1548 N N . ARG A 1 191 ? 1.038 -4.428 1.152 1.00 94.06 191 ARG A N 1
ATOM 1549 C CA . ARG A 1 191 ? 0.758 -5.809 1.602 1.00 94.06 191 ARG A CA 1
ATOM 1550 C C . ARG A 1 191 ? 1.637 -6.159 2.796 1.00 94.06 191 ARG A C 1
ATOM 1552 O O . ARG A 1 191 ? 2.860 -6.029 2.704 1.00 94.06 191 ARG A O 1
ATOM 1559 N N . GLY A 1 192 ? 1.052 -6.607 3.906 1.00 93.25 192 GLY A N 1
ATOM 1560 C CA . GLY A 1 192 ? 1.798 -6.793 5.152 1.00 93.25 192 GLY A CA 1
ATOM 1561 C C . GLY A 1 192 ? 2.550 -5.519 5.527 1.00 93.25 192 GLY A C 1
ATOM 1562 O O . GLY A 1 192 ? 1.960 -4.441 5.534 1.00 93.25 192 GLY A O 1
ATOM 1563 N N . MET A 1 193 ? 3.858 -5.635 5.752 1.00 94.50 193 MET A N 1
ATOM 1564 C CA . MET A 1 193 ? 4.771 -4.518 6.048 1.00 94.50 193 MET A CA 1
ATOM 1565 C C . MET A 1 193 ? 5.449 -3.927 4.797 1.00 94.50 193 MET A C 1
ATOM 1567 O O . MET A 1 193 ? 6.391 -3.140 4.903 1.00 94.50 193 MET A O 1
ATOM 1571 N N . ASN A 1 194 ? 4.996 -4.318 3.603 1.00 95.62 194 ASN A N 1
ATOM 1572 C CA . ASN A 1 194 ? 5.620 -3.978 2.331 1.00 95.62 194 ASN A CA 1
ATOM 1573 C C . ASN A 1 194 ? 4.809 -2.931 1.571 1.00 95.62 194 ASN A C 1
ATOM 1575 O O . ASN A 1 194 ? 3.581 -3.005 1.488 1.00 95.62 194 ASN A O 1
ATOM 1579 N N . VAL A 1 195 ? 5.521 -2.028 0.908 1.00 96.81 195 VAL A N 1
ATOM 1580 C CA . VAL A 1 195 ? 4.985 -1.090 -0.074 1.00 96.81 195 VAL A CA 1
ATOM 1581 C C . VAL A 1 195 ? 5.713 -1.299 -1.394 1.00 96.81 195 VAL A C 1
ATOM 1583 O O . VAL A 1 195 ? 6.940 -1.331 -1.431 1.00 96.81 195 VAL A O 1
ATOM 1586 N N . ALA A 1 196 ? 4.971 -1.418 -2.490 1.00 96.25 196 ALA A N 1
ATOM 1587 C CA . ALA A 1 196 ? 5.540 -1.473 -3.829 1.00 96.25 196 ALA A CA 1
ATOM 1588 C C . ALA A 1 196 ? 4.900 -0.435 -4.749 1.00 96.25 196 ALA A C 1
ATOM 1590 O O . ALA A 1 196 ? 3.686 -0.214 -4.743 1.00 96.25 196 ALA A O 1
ATOM 1591 N N . MET A 1 197 ? 5.739 0.202 -5.560 1.00 95.56 197 MET A N 1
ATOM 1592 C CA . MET A 1 197 ? 5.342 1.232 -6.506 1.00 95.56 197 MET A CA 1
ATOM 1593 C C . MET A 1 197 ? 6.053 1.042 -7.834 1.00 95.56 197 MET A C 1
ATOM 1595 O O . MET A 1 197 ? 7.268 0.882 -7.862 1.00 95.56 197 MET A O 1
ATOM 1599 N N . ALA A 1 198 ? 5.315 1.118 -8.935 1.00 93.69 198 ALA A N 1
ATOM 1600 C CA . ALA A 1 198 ? 5.892 1.102 -10.276 1.00 93.69 198 ALA A CA 1
ATOM 1601 C C . ALA A 1 198 ? 5.800 2.484 -10.922 1.00 93.69 198 ALA A C 1
ATOM 1603 O O . ALA A 1 198 ? 4.776 3.159 -10.823 1.00 93.69 198 ALA A O 1
ATOM 1604 N N . PHE A 1 199 ? 6.841 2.867 -11.649 1.00 91.56 199 PHE A N 1
ATOM 1605 C CA . PHE A 1 199 ? 6.976 4.134 -12.353 1.00 91.56 199 PHE A CA 1
ATOM 1606 C C . PHE A 1 199 ? 7.215 3.885 -13.836 1.00 91.56 199 PHE A C 1
ATOM 1608 O O . PHE A 1 199 ? 7.901 2.936 -14.222 1.00 91.56 199 PHE A O 1
ATOM 1615 N N . ASN A 1 200 ? 6.667 4.775 -14.660 1.00 85.81 200 ASN A N 1
ATOM 1616 C CA . ASN A 1 200 ? 6.976 4.803 -16.083 1.00 85.81 200 ASN A CA 1
ATOM 1617 C C . ASN A 1 200 ? 8.468 5.054 -16.312 1.00 85.81 200 ASN A C 1
ATOM 1619 O O . ASN A 1 200 ? 9.055 5.935 -15.676 1.00 85.81 200 ASN A O 1
ATOM 1623 N N . GLY A 1 201 ? 9.045 4.337 -17.277 1.00 79.50 201 GLY A N 1
ATOM 1624 C CA . GLY A 1 201 ? 10.343 4.699 -17.836 1.00 79.50 201 GLY A CA 1
ATOM 1625 C C . GLY A 1 201 ? 10.361 6.145 -18.353 1.00 79.50 201 GLY A C 1
ATOM 1626 O O . GLY A 1 201 ? 9.346 6.677 -18.807 1.00 79.50 201 GLY A O 1
ATOM 1627 N N . ILE A 1 202 ? 11.531 6.792 -18.295 1.00 75.25 202 ILE A N 1
ATOM 1628 C CA . ILE A 1 202 ? 11.722 8.184 -18.757 1.00 75.25 202 ILE A CA 1
ATOM 1629 C C . ILE A 1 202 ? 11.435 8.313 -20.264 1.00 75.25 202 ILE A C 1
ATOM 1631 O O . ILE A 1 202 ? 10.993 9.357 -20.737 1.00 75.25 202 ILE A O 1
ATOM 1635 N N . THR A 1 203 ? 11.670 7.243 -21.024 1.00 74.75 203 THR A N 1
ATOM 1636 C CA . THR A 1 203 ? 11.387 7.161 -22.459 1.00 74.75 203 THR A CA 1
ATOM 1637 C C . THR A 1 203 ? 10.285 6.136 -22.722 1.00 74.75 203 THR A C 1
ATOM 1639 O O . THR A 1 203 ? 10.153 5.160 -21.989 1.00 74.75 203 THR A O 1
ATOM 1642 N N . ALA A 1 204 ? 9.520 6.307 -23.807 1.00 70.25 204 ALA A N 1
ATOM 1643 C CA . ALA A 1 204 ? 8.414 5.404 -24.167 1.00 70.25 204 ALA A CA 1
ATOM 1644 C C . ALA A 1 204 ? 8.841 3.934 -24.382 1.00 70.25 204 ALA A C 1
ATOM 1646 O O . ALA A 1 204 ? 8.010 3.032 -24.323 1.00 70.25 204 ALA A O 1
ATOM 1647 N N . SER A 1 205 ? 10.132 3.698 -24.632 1.00 70.38 205 SER A N 1
ATOM 1648 C CA . SER A 1 205 ? 10.732 2.366 -24.774 1.00 70.38 205 SER A CA 1
ATOM 1649 C C . SER A 1 205 ? 11.642 1.982 -23.598 1.00 70.38 205 SER A C 1
ATOM 1651 O O . SER A 1 205 ? 12.208 0.889 -23.614 1.00 70.38 205 SER A O 1
ATOM 1653 N N . GLY A 1 206 ? 11.823 2.863 -22.612 1.00 76.31 206 GLY A N 1
ATOM 1654 C CA . GLY A 1 206 ? 12.701 2.637 -21.469 1.00 76.31 206 GLY A CA 1
ATOM 1655 C C . GLY A 1 206 ? 12.127 1.611 -20.489 1.00 76.31 206 GLY A C 1
ATOM 1656 O O . GLY A 1 206 ? 10.918 1.367 -20.504 1.00 76.31 206 GLY A O 1
ATOM 1657 N N . PRO A 1 207 ? 12.974 0.998 -19.646 1.00 83.38 207 PRO A N 1
ATOM 1658 C CA . PRO A 1 207 ? 12.504 0.081 -18.617 1.00 83.38 207 PRO A CA 1
ATOM 1659 C C . PRO A 1 207 ? 11.606 0.819 -17.620 1.00 83.38 207 PRO A C 1
ATOM 1661 O O . PRO A 1 207 ? 11.881 1.966 -17.255 1.00 83.38 207 PRO A O 1
ATOM 1664 N N . ASP A 1 208 ? 10.545 0.149 -17.174 1.00 88.75 208 ASP A N 1
ATOM 1665 C CA . ASP A 1 208 ? 9.771 0.622 -16.030 1.00 88.75 208 ASP A CA 1
ATOM 1666 C C . ASP A 1 208 ? 10.612 0.404 -14.758 1.00 88.75 208 ASP A C 1
ATOM 1668 O O . ASP A 1 208 ? 11.383 -0.557 -14.656 1.00 88.75 208 ASP A O 1
ATOM 1672 N N . SER A 1 209 ? 10.486 1.306 -13.787 1.00 91.69 209 SER A N 1
ATOM 1673 C CA . SER A 1 209 ? 11.204 1.207 -12.512 1.00 91.69 209 SER A CA 1
ATOM 1674 C C . SER A 1 209 ? 10.232 0.829 -11.407 1.00 91.69 209 SER A C 1
ATOM 1676 O O . SER A 1 209 ? 9.136 1.381 -11.335 1.00 91.69 209 SER A O 1
ATOM 1678 N N . ILE A 1 210 ? 10.617 -0.105 -10.544 1.00 94.31 210 ILE A N 1
ATOM 1679 C CA . ILE A 1 210 ? 9.826 -0.508 -9.385 1.00 94.31 210 ILE A CA 1
ATOM 1680 C C . ILE A 1 210 ? 10.607 -0.179 -8.123 1.00 94.31 210 ILE A C 1
ATOM 1682 O O . ILE A 1 210 ? 11.767 -0.560 -7.994 1.00 94.31 210 ILE A O 1
ATOM 1686 N N . ILE A 1 211 ? 9.944 0.485 -7.184 1.00 95.19 211 ILE A N 1
ATOM 1687 C CA . ILE A 1 211 ? 10.399 0.639 -5.810 1.00 95.19 211 ILE A CA 1
ATOM 1688 C C . ILE A 1 211 ? 9.649 -0.369 -4.953 1.00 95.19 211 ILE A C 1
ATOM 1690 O O . ILE A 1 211 ? 8.421 -0.396 -4.962 1.00 95.19 211 ILE A O 1
ATOM 1694 N N . HIS A 1 212 ? 10.390 -1.166 -4.199 1.00 95.69 212 HIS A N 1
ATOM 1695 C CA . HIS A 1 212 ? 9.879 -2.005 -3.124 1.00 95.69 212 HIS A CA 1
ATOM 1696 C C . HIS A 1 212 ? 10.497 -1.518 -1.824 1.00 95.69 212 HIS A C 1
ATOM 1698 O O . HIS A 1 212 ? 11.704 -1.303 -1.736 1.00 95.69 212 HIS A O 1
ATOM 1704 N N . TRP A 1 213 ? 9.658 -1.291 -0.831 1.00 96.75 213 TRP A N 1
ATOM 1705 C CA . TRP A 1 213 ? 10.046 -0.735 0.445 1.00 96.75 213 TRP A CA 1
ATOM 1706 C C . TRP A 1 213 ? 9.405 -1.533 1.573 1.00 96.75 213 TRP A C 1
ATOM 1708 O O . TRP A 1 213 ? 8.261 -1.975 1.456 1.00 96.75 213 TRP A O 1
ATOM 1718 N N . GLN A 1 214 ? 10.141 -1.712 2.663 1.00 94.31 214 GLN A N 1
ATOM 1719 C CA . GLN A 1 214 ? 9.716 -2.494 3.821 1.00 94.31 214 GLN A CA 1
ATOM 1720 C C . GLN A 1 214 ? 9.794 -1.643 5.090 1.00 94.31 214 GLN A C 1
ATOM 1722 O O . GLN A 1 214 ? 10.819 -1.005 5.341 1.00 94.31 214 GLN A O 1
ATOM 1727 N N . LEU A 1 215 ? 8.738 -1.668 5.911 1.00 94.12 215 LEU A N 1
ATOM 1728 C CA . LEU A 1 215 ? 8.683 -0.891 7.154 1.00 94.12 215 LEU A CA 1
ATOM 1729 C C . LEU A 1 215 ? 9.656 -1.419 8.216 1.00 94.12 215 LEU A C 1
ATOM 1731 O O . LEU A 1 215 ? 10.332 -0.616 8.854 1.00 94.12 215 LEU A O 1
ATOM 1735 N N . ASP A 1 216 ? 9.789 -2.741 8.349 1.00 92.12 216 ASP A N 1
ATOM 1736 C CA . ASP A 1 216 ? 10.581 -3.365 9.421 1.00 92.12 216 ASP A CA 1
ATOM 1737 C C . ASP A 1 216 ? 12.073 -3.020 9.341 1.00 92.12 216 ASP A C 1
ATOM 1739 O O . ASP A 1 216 ? 12.697 -2.656 10.336 1.00 92.12 216 ASP A O 1
ATOM 1743 N N . CYS A 1 217 ? 12.655 -3.103 8.144 1.00 91.31 217 CYS A N 1
ATOM 1744 C CA . CYS A 1 217 ? 14.073 -2.818 7.924 1.00 91.31 217 CYS A CA 1
ATOM 1745 C C . CYS A 1 217 ? 14.330 -1.386 7.428 1.00 91.31 217 CYS A C 1
ATOM 1747 O O . CYS A 1 217 ? 15.477 -0.943 7.397 1.00 91.31 217 CYS A O 1
ATOM 1749 N N . ARG A 1 218 ? 13.275 -0.656 7.034 1.00 94.25 218 ARG A N 1
ATOM 1750 C CA . ARG A 1 218 ? 13.333 0.695 6.446 1.00 94.25 218 ARG A CA 1
ATOM 1751 C C . ARG A 1 218 ? 14.207 0.776 5.184 1.00 94.25 218 ARG A C 1
ATOM 1753 O O . ARG A 1 218 ? 14.716 1.845 4.845 1.00 94.25 218 ARG A O 1
ATOM 1760 N N . VAL A 1 219 ? 14.370 -0.339 4.467 1.00 91.94 219 VAL A N 1
ATOM 1761 C CA . VAL A 1 219 ? 15.189 -0.427 3.249 1.00 91.94 219 VAL A CA 1
ATOM 1762 C C . VAL A 1 219 ? 14.334 -0.197 2.007 1.00 91.94 219 VAL A C 1
ATOM 1764 O O . VAL A 1 219 ? 13.211 -0.684 1.890 1.00 91.94 219 VAL A O 1
ATOM 1767 N N . THR A 1 220 ? 14.897 0.555 1.059 1.00 94.25 220 THR A N 1
ATOM 1768 C CA . THR A 1 220 ? 14.327 0.756 -0.277 1.00 94.25 220 THR A CA 1
ATOM 1769 C C . THR A 1 220 ? 15.119 -0.060 -1.290 1.00 94.25 220 THR A C 1
ATOM 1771 O O . THR A 1 220 ? 16.313 0.173 -1.478 1.00 94.25 220 THR A O 1
ATOM 1774 N N . HIS A 1 221 ? 14.451 -0.962 -1.997 1.00 92.94 221 HIS A N 1
ATOM 1775 C CA . HIS A 1 221 ? 14.991 -1.650 -3.161 1.00 92.94 221 HIS A CA 1
ATOM 1776 C C . HIS A 1 221 ? 14.406 -1.046 -4.431 1.00 92.94 221 HIS A C 1
ATOM 1778 O O . HIS A 1 221 ? 13.214 -0.757 -4.513 1.00 92.94 221 HIS A O 1
ATOM 1784 N N . THR A 1 222 ? 15.257 -0.830 -5.431 1.00 92.50 222 THR A N 1
ATOM 1785 C CA . THR A 1 222 ? 14.830 -0.343 -6.743 1.00 92.50 222 THR A CA 1
ATOM 1786 C C . THR A 1 222 ? 15.241 -1.343 -7.804 1.00 92.50 222 THR A C 1
ATOM 1788 O O . THR A 1 222 ? 16.406 -1.731 -7.887 1.00 92.50 222 THR A O 1
ATOM 1791 N N . PHE A 1 223 ? 14.281 -1.738 -8.628 1.00 88.00 223 PHE A N 1
ATOM 1792 C CA . PHE A 1 223 ? 14.470 -2.685 -9.713 1.00 88.00 223 PHE A CA 1
ATOM 1793 C C . PHE A 1 223 ? 14.104 -2.020 -11.031 1.00 88.00 223 PHE A C 1
ATOM 1795 O O . PHE A 1 223 ? 13.148 -1.250 -11.111 1.00 88.00 223 PHE A O 1
ATOM 1802 N N . ASN A 1 224 ? 14.844 -2.356 -12.080 1.00 89.50 224 ASN A N 1
ATOM 1803 C CA . ASN A 1 224 ? 14.434 -2.056 -13.443 1.00 89.50 224 ASN A CA 1
ATOM 1804 C C . ASN A 1 224 ? 13.785 -3.307 -14.016 1.00 89.50 224 ASN A C 1
ATOM 1806 O O . ASN A 1 224 ? 14.316 -4.409 -13.866 1.00 89.50 224 ASN A O 1
ATOM 1810 N N . THR A 1 225 ? 12.643 -3.142 -14.666 1.00 83.38 225 THR A N 1
ATOM 1811 C CA . THR A 1 225 ? 11.912 -4.249 -15.270 1.00 83.38 225 THR A CA 1
ATOM 1812 C C . THR A 1 225 ? 11.547 -3.936 -16.714 1.00 83.38 225 THR A C 1
ATOM 1814 O O . THR A 1 225 ? 11.739 -2.816 -17.199 1.00 83.38 225 THR A O 1
ATOM 1817 N N . ALA A 1 226 ? 11.072 -4.954 -17.427 1.00 77.44 226 ALA A N 1
ATOM 1818 C CA . ALA A 1 226 ? 10.595 -4.780 -18.788 1.00 77.44 226 ALA A CA 1
ATOM 1819 C C . ALA A 1 226 ? 9.482 -3.721 -18.829 1.00 77.44 226 ALA A C 1
ATOM 1821 O O . ALA A 1 226 ? 8.766 -3.490 -17.854 1.00 77.44 226 ALA A O 1
ATOM 1822 N N . ASN A 1 227 ? 9.369 -3.036 -19.962 1.00 78.25 227 ASN A N 1
ATOM 1823 C CA . ASN A 1 227 ? 8.283 -2.088 -20.151 1.00 78.25 227 ASN A CA 1
ATOM 1824 C C . ASN A 1 227 ? 6.929 -2.818 -20.174 1.00 78.25 227 ASN A C 1
ATOM 1826 O O . ASN A 1 227 ? 6.850 -3.999 -20.502 1.00 78.25 227 ASN A O 1
ATOM 1830 N N . LYS A 1 228 ? 5.854 -2.075 -19.882 1.00 82.38 228 LYS A N 1
ATOM 1831 C CA . LYS A 1 228 ? 4.456 -2.550 -19.956 1.00 82.38 228 LYS A CA 1
ATOM 1832 C C . LYS A 1 228 ? 4.074 -3.535 -18.852 1.00 82.38 228 LYS A C 1
ATOM 1834 O O . LYS A 1 228 ? 3.399 -4.536 -19.104 1.00 82.38 228 LYS A O 1
ATOM 1839 N N . ILE A 1 229 ? 4.420 -3.193 -17.614 1.00 86.12 229 ILE A N 1
ATOM 1840 C CA . ILE A 1 229 ? 3.785 -3.809 -16.447 1.00 86.12 229 ILE A CA 1
ATOM 1841 C C . ILE A 1 229 ? 2.263 -3.629 -16.581 1.00 86.12 229 ILE A C 1
ATOM 1843 O O . ILE A 1 229 ? 1.787 -2.500 -16.705 1.00 86.12 229 ILE A O 1
ATOM 1847 N N . ALA A 1 230 ? 1.523 -4.736 -16.572 1.00 86.19 230 ALA A N 1
ATOM 1848 C CA . ALA A 1 230 ? 0.061 -4.775 -16.493 1.00 86.19 230 ALA A CA 1
ATOM 1849 C C . ALA A 1 230 ? -0.439 -4.978 -15.061 1.00 86.19 230 ALA A C 1
ATOM 1851 O O . ALA A 1 230 ? -1.574 -4.611 -14.745 1.00 86.19 230 ALA A O 1
ATOM 1852 N N . TYR A 1 231 ? 0.389 -5.565 -14.198 1.00 87.88 231 TYR A N 1
ATOM 1853 C CA . TYR A 1 231 ? 0.025 -5.841 -12.818 1.00 87.88 231 TYR A CA 1
ATOM 1854 C C . TYR A 1 231 ? 1.249 -5.870 -11.907 1.00 87.88 231 TYR A C 1
ATOM 1856 O O . TYR A 1 231 ? 2.325 -6.320 -12.307 1.00 87.88 231 TYR A O 1
ATOM 1864 N N . LEU A 1 232 ? 1.042 -5.414 -10.674 1.00 90.31 232 LEU A N 1
ATOM 1865 C CA . LEU A 1 232 ? 2.009 -5.400 -9.589 1.00 90.31 232 LEU A CA 1
ATOM 1866 C C . LEU A 1 232 ? 1.301 -5.861 -8.312 1.00 90.31 232 LEU A C 1
ATOM 1868 O O . LEU A 1 232 ? 0.237 -5.332 -7.993 1.00 90.31 232 LEU A O 1
ATOM 1872 N N . ASP A 1 233 ? 1.902 -6.787 -7.576 1.00 92.69 233 ASP A N 1
ATOM 1873 C CA . ASP A 1 233 ? 1.528 -7.108 -6.194 1.00 92.69 233 ASP A CA 1
ATOM 1874 C C . ASP A 1 233 ? 2.772 -7.558 -5.417 1.00 92.69 233 ASP A C 1
ATOM 1876 O O . ASP A 1 233 ? 3.852 -7.740 -5.989 1.00 92.69 233 ASP A O 1
ATOM 1880 N N . VAL A 1 234 ? 2.626 -7.724 -4.108 1.00 90.62 234 VAL A N 1
ATOM 1881 C CA . VAL A 1 234 ? 3.675 -8.246 -3.229 1.00 90.62 234 VAL A CA 1
ATOM 1882 C C . VAL A 1 234 ? 3.097 -9.402 -2.433 1.00 90.62 234 VAL A C 1
ATOM 1884 O O . VAL A 1 234 ? 2.036 -9.268 -1.828 1.00 90.62 234 VAL A O 1
ATOM 1887 N N . ASP A 1 235 ? 3.801 -10.527 -2.404 1.00 87.31 235 ASP A N 1
ATOM 1888 C CA . ASP A 1 235 ? 3.500 -11.581 -1.444 1.00 87.31 235 ASP A CA 1
ATOM 1889 C C . ASP A 1 235 ? 4.044 -11.167 -0.065 1.00 87.31 235 ASP A C 1
ATOM 1891 O O . ASP A 1 235 ? 5.264 -11.053 0.087 1.00 87.31 235 ASP A O 1
ATOM 1895 N N . PRO A 1 236 ? 3.186 -10.902 0.939 1.00 83.38 236 PRO A N 1
ATOM 1896 C CA . PRO A 1 236 ? 3.641 -10.414 2.234 1.00 83.38 236 PRO A CA 1
ATOM 1897 C C . PRO A 1 236 ? 4.489 -11.437 2.999 1.00 83.38 236 PRO A C 1
ATOM 1899 O O . PRO A 1 236 ? 5.334 -11.017 3.784 1.00 83.38 236 PRO A O 1
ATOM 1902 N N . THR A 1 237 ? 4.302 -12.742 2.760 1.00 82.38 237 THR A N 1
ATOM 1903 C CA . THR A 1 237 ? 4.983 -13.810 3.512 1.00 82.38 237 THR A CA 1
ATOM 1904 C C . THR A 1 237 ? 6.412 -14.014 3.027 1.00 82.38 237 THR A C 1
ATOM 1906 O O . THR A 1 237 ? 7.348 -14.032 3.820 1.00 82.38 237 THR A O 1
ATOM 1909 N N . SER A 1 238 ? 6.597 -14.138 1.713 1.00 82.56 238 SER A N 1
ATOM 1910 C CA . SER A 1 238 ? 7.930 -14.314 1.122 1.00 82.56 238 SER A CA 1
ATOM 1911 C C . SER A 1 238 ? 8.630 -12.991 0.799 1.00 82.56 238 SER A C 1
ATOM 1913 O O . SER A 1 238 ? 9.783 -12.990 0.375 1.00 82.56 238 SER A O 1
ATOM 1915 N N . SER A 1 239 ? 7.927 -11.862 0.945 1.00 81.38 239 SER A N 1
ATOM 1916 C CA . SER A 1 239 ? 8.341 -10.549 0.441 1.00 81.38 239 SER A CA 1
ATOM 1917 C C . SER A 1 239 ? 8.730 -10.560 -1.047 1.00 81.38 239 SER A C 1
ATOM 1919 O O . SER A 1 239 ? 9.550 -9.770 -1.518 1.00 81.38 239 SER A O 1
ATOM 1921 N N . THR A 1 240 ? 8.133 -11.475 -1.815 1.00 86.75 240 THR A N 1
ATOM 1922 C CA . THR A 1 240 ? 8.396 -11.606 -3.247 1.00 86.75 240 THR A CA 1
ATOM 1923 C C . THR A 1 240 ? 7.548 -10.616 -4.027 1.00 86.75 240 THR A C 1
ATOM 1925 O O . THR A 1 240 ? 6.334 -10.509 -3.838 1.00 86.75 240 THR A O 1
ATOM 1928 N N . LEU A 1 241 ? 8.188 -9.914 -4.957 1.00 89.00 241 LEU A N 1
ATOM 1929 C CA . LEU A 1 241 ? 7.513 -9.011 -5.873 1.00 89.00 241 LEU A CA 1
ATOM 1930 C C . LEU A 1 241 ? 6.894 -9.800 -7.033 1.00 89.00 241 LEU A C 1
ATOM 1932 O O . LEU A 1 241 ? 7.583 -10.537 -7.744 1.00 89.00 241 LEU A O 1
ATOM 1936 N N . ILE A 1 242 ? 5.601 -9.595 -7.267 1.00 89.06 242 ILE A N 1
ATOM 1937 C CA . ILE A 1 242 ? 4.863 -10.212 -8.366 1.00 89.06 242 ILE A CA 1
ATOM 1938 C C . ILE A 1 242 ? 4.622 -9.145 -9.430 1.00 89.06 242 ILE A C 1
ATOM 1940 O O . ILE A 1 242 ? 3.965 -8.135 -9.182 1.00 89.06 242 ILE A O 1
ATOM 1944 N N . THR A 1 243 ? 5.135 -9.376 -10.638 1.00 87.69 243 THR A N 1
ATOM 1945 C CA . THR A 1 243 ? 4.910 -8.489 -11.786 1.00 87.69 243 THR A CA 1
ATOM 1946 C C . THR A 1 243 ? 4.375 -9.276 -12.969 1.00 87.69 243 THR A C 1
ATOM 1948 O O . THR A 1 243 ? 4.955 -10.298 -13.334 1.00 87.69 243 THR A O 1
ATOM 1951 N N . VAL A 1 244 ? 3.322 -8.775 -13.611 1.00 86.25 244 VAL A N 1
ATOM 1952 C CA . VAL A 1 244 ? 2.837 -9.306 -14.894 1.00 86.25 244 VAL A CA 1
ATOM 1953 C C . VAL A 1 244 ? 3.090 -8.265 -15.967 1.00 86.25 244 VAL A C 1
ATOM 1955 O O . VAL A 1 244 ? 2.772 -7.089 -15.783 1.00 86.25 244 VAL A O 1
ATOM 1958 N N . HIS A 1 245 ? 3.656 -8.704 -17.086 1.00 83.69 245 HIS A N 1
ATOM 1959 C CA . HIS A 1 245 ? 4.040 -7.855 -18.209 1.00 83.69 245 HIS A CA 1
ATOM 1960 C C . HIS A 1 245 ? 3.213 -8.209 -19.434 1.00 83.69 245 HIS A C 1
ATOM 1962 O O . HIS A 1 245 ? 2.953 -9.384 -19.687 1.00 83.69 245 HIS A O 1
ATOM 1968 N N . LEU A 1 246 ? 2.821 -7.196 -20.205 1.00 80.88 246 LEU A N 1
ATOM 1969 C CA . LEU A 1 246 ? 2.203 -7.410 -21.510 1.00 80.88 246 LEU A CA 1
ATOM 1970 C C . LEU A 1 246 ? 3.296 -7.553 -22.560 1.00 80.88 246 LEU A C 1
ATOM 1972 O O . LEU A 1 246 ? 3.868 -6.565 -23.033 1.00 80.88 246 LEU A O 1
ATOM 1976 N N . GLU A 1 247 ? 3.561 -8.792 -22.950 1.00 75.31 247 GLU A N 1
ATOM 1977 C CA . GLU A 1 247 ? 4.422 -9.067 -24.086 1.00 75.31 247 GLU A CA 1
ATOM 1978 C C . GLU A 1 247 ? 3.657 -8.793 -25.384 1.00 75.31 247 GLU A C 1
ATOM 1980 O O . GLU A 1 247 ? 2.526 -9.239 -25.579 1.00 75.31 247 GLU A O 1
ATOM 1985 N N . ARG A 1 248 ? 4.258 -8.005 -26.282 1.00 63.19 248 ARG A N 1
ATOM 1986 C CA . ARG A 1 248 ? 3.704 -7.829 -27.625 1.00 63.19 248 ARG A CA 1
ATOM 1987 C C . ARG A 1 248 ? 4.207 -8.994 -28.464 1.00 63.19 248 ARG A C 1
ATOM 1989 O O . ARG A 1 248 ? 5.292 -8.902 -29.031 1.00 63.19 248 ARG A O 1
ATOM 1996 N N . THR A 1 249 ? 3.431 -10.066 -28.532 1.00 53.78 249 THR A N 1
ATOM 1997 C CA . THR A 1 249 ? 3.663 -11.147 -29.486 1.00 53.78 249 THR A CA 1
ATOM 1998 C C . THR A 1 249 ? 3.528 -10.584 -30.899 1.00 53.78 249 THR A C 1
ATOM 2000 O O . THR A 1 249 ? 2.462 -10.140 -31.320 1.00 53.78 249 THR A O 1
ATOM 2003 N N . LEU A 1 250 ? 4.647 -10.530 -31.620 1.00 54.62 250 LEU A N 1
ATOM 2004 C CA . LEU A 1 250 ? 4.643 -10.312 -33.069 1.00 54.62 250 LEU A CA 1
ATOM 2005 C C . LEU A 1 250 ? 4.336 -11.615 -33.832 1.00 54.62 250 LEU A C 1
ATOM 2007 O O . LEU A 1 250 ? 4.208 -11.563 -35.047 1.00 54.62 250 LEU A O 1
ATOM 2011 N N . ASP A 1 251 ? 4.155 -12.733 -33.117 1.00 55.25 251 ASP A N 1
ATOM 2012 C CA . ASP A 1 251 ? 3.766 -14.039 -33.654 1.00 55.25 251 ASP A CA 1
ATOM 2013 C C . ASP A 1 251 ? 2.777 -14.745 -32.700 1.00 55.25 251 ASP A C 1
ATOM 2015 O O . ASP 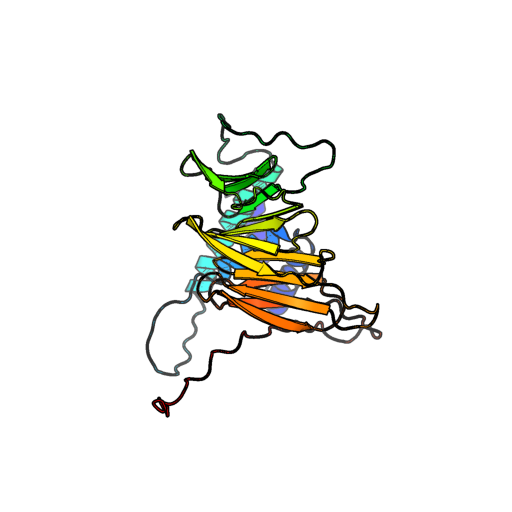A 1 251 ? 3.002 -14.727 -31.486 1.00 55.25 251 ASP A O 1
ATOM 2019 N N . PRO A 1 252 ? 1.689 -15.361 -33.200 1.00 52.22 252 PRO A N 1
ATOM 2020 C CA . PRO A 1 252 ? 0.628 -15.955 -32.378 1.00 52.22 252 PRO A CA 1
ATOM 2021 C C . PRO A 1 252 ? 1.017 -17.235 -31.612 1.00 52.22 252 PRO A C 1
ATOM 2023 O O . PRO A 1 252 ? 0.210 -17.711 -30.817 1.00 52.22 252 PRO A O 1
ATOM 2026 N N . ASP A 1 253 ? 2.233 -17.764 -31.786 1.00 49.78 253 ASP A N 1
ATOM 2027 C CA . ASP A 1 253 ? 2.629 -19.081 -31.258 1.00 49.78 253 ASP A CA 1
ATOM 2028 C C . ASP A 1 253 ? 3.532 -19.048 -30.003 1.00 49.78 253 ASP A C 1
ATOM 2030 O O . ASP A 1 253 ? 3.948 -20.101 -29.511 1.00 49.78 253 ASP A O 1
ATOM 2034 N N . THR A 1 254 ? 3.831 -17.876 -29.429 1.00 45.00 254 THR A N 1
ATOM 2035 C CA . THR A 1 254 ? 4.743 -17.782 -28.270 1.00 45.00 254 THR A CA 1
ATOM 2036 C C . THR A 1 254 ? 3.992 -17.726 -26.932 1.00 45.00 254 THR A C 1
ATOM 2038 O O . THR A 1 254 ? 3.193 -16.827 -26.677 1.00 45.00 254 THR A O 1
ATOM 2041 N N . LEU A 1 255 ? 4.275 -18.700 -26.060 1.00 41.25 255 LEU A N 1
ATOM 2042 C CA . LEU A 1 255 ? 3.718 -18.864 -24.710 1.00 41.25 255 LEU A CA 1
ATOM 2043 C C . LEU A 1 255 ? 3.973 -17.653 -23.790 1.00 41.25 255 LEU A C 1
ATOM 2045 O O . LEU A 1 255 ? 5.105 -17.199 -23.646 1.00 41.25 255 LEU A O 1
ATOM 2049 N N . MET A 1 256 ? 2.921 -17.211 -23.090 1.00 43.53 256 MET A N 1
ATOM 2050 C CA . MET A 1 256 ? 2.965 -16.193 -22.030 1.00 43.53 256 MET A CA 1
ATOM 2051 C C . MET A 1 256 ? 3.991 -16.551 -20.939 1.00 43.53 256 MET A C 1
ATOM 2053 O O . MET A 1 256 ? 3.819 -17.539 -20.221 1.00 43.53 256 MET A O 1
ATOM 2057 N N . HIS A 1 257 ? 5.025 -15.725 -20.759 1.00 45.38 257 HIS A N 1
ATOM 2058 C CA . HIS A 1 257 ? 6.006 -15.891 -19.684 1.00 45.38 257 HIS A CA 1
ATOM 2059 C C . HIS A 1 257 ? 5.641 -15.060 -18.445 1.00 45.38 257 HIS A C 1
ATOM 2061 O O . HIS A 1 257 ? 5.850 -13.849 -18.396 1.00 45.38 257 HIS A O 1
ATOM 2067 N N . VAL A 1 258 ? 5.169 -15.725 -17.388 1.00 41.28 258 VAL A N 1
ATOM 2068 C CA . VAL A 1 258 ? 5.129 -15.141 -16.039 1.00 41.28 258 VAL A CA 1
ATOM 2069 C C . VAL A 1 258 ? 6.546 -15.182 -15.463 1.00 41.28 258 VAL A C 1
ATOM 2071 O O . VAL A 1 258 ? 7.142 -16.255 -15.364 1.00 41.28 258 VAL A O 1
ATOM 2074 N N . ARG A 1 259 ? 7.106 -14.024 -15.093 1.00 41.38 259 ARG A N 1
ATOM 2075 C CA . ARG A 1 259 ? 8.389 -13.943 -14.378 1.00 41.38 259 ARG A CA 1
ATOM 2076 C C . ARG A 1 259 ? 8.143 -13.602 -12.911 1.00 41.38 259 ARG A C 1
ATOM 2078 O O . ARG A 1 259 ? 7.678 -12.509 -12.605 1.00 41.38 259 ARG A O 1
ATOM 2085 N N . CYS A 1 260 ? 8.502 -14.522 -12.021 1.00 33.34 260 CYS A N 1
ATOM 2086 C CA . CYS A 1 260 ? 8.629 -14.254 -10.591 1.00 33.34 260 CYS A CA 1
ATOM 2087 C C . CYS A 1 260 ? 10.083 -13.863 -10.307 1.00 33.34 260 CYS A C 1
ATOM 2089 O O . CYS A 1 260 ? 10.992 -14.641 -10.597 1.00 33.34 260 CYS A O 1
ATOM 2091 N N . CYS A 1 261 ? 10.310 -12.667 -9.766 1.00 34.81 261 CYS A N 1
ATOM 2092 C CA . CYS A 1 261 ? 11.636 -12.241 -9.325 1.00 34.81 261 CYS A CA 1
ATOM 2093 C C . CYS A 1 261 ? 11.715 -12.418 -7.802 1.00 34.81 261 CYS A C 1
ATOM 2095 O O . CYS A 1 261 ? 11.039 -11.668 -7.098 1.00 34.81 261 CYS A O 1
ATOM 2097 N N . PRO A 1 262 ? 12.502 -13.371 -7.269 1.00 33.09 262 PRO A N 1
ATOM 2098 C CA . PRO A 1 262 ? 12.704 -13.466 -5.829 1.00 33.09 262 PRO A CA 1
ATOM 2099 C C . PRO A 1 262 ? 13.445 -12.222 -5.323 1.00 33.09 262 PRO A C 1
ATOM 2101 O O . PRO A 1 262 ? 14.432 -11.789 -5.928 1.00 33.09 262 PRO A O 1
ATOM 2104 N N . ALA A 1 263 ? 12.987 -11.653 -4.208 1.00 35.06 263 ALA A N 1
ATOM 2105 C CA . ALA A 1 263 ? 13.792 -10.707 -3.446 1.00 35.06 263 ALA A CA 1
ATOM 2106 C C . ALA A 1 263 ? 14.971 -11.492 -2.850 1.00 35.06 263 ALA A C 1
ATOM 2108 O O . ALA A 1 263 ? 14.771 -12.456 -2.113 1.00 35.06 263 ALA A O 1
ATOM 2109 N N . MET A 1 264 ? 16.204 -11.159 -3.242 1.00 34.91 264 MET A N 1
ATOM 2110 C CA . MET A 1 264 ? 17.379 -11.897 -2.774 1.00 34.91 264 MET A CA 1
ATOM 2111 C C . MET A 1 264 ? 17.565 -11.724 -1.262 1.00 34.91 264 MET A C 1
ATOM 2113 O O . MET A 1 264 ? 17.612 -10.604 -0.757 1.00 34.91 264 MET A O 1
ATOM 2117 N N . THR A 1 265 ? 17.728 -12.850 -0.565 1.00 30.14 265 THR A N 1
ATOM 2118 C CA . THR A 1 265 ? 18.189 -12.931 0.825 1.00 30.14 265 THR A CA 1
ATOM 2119 C C . THR A 1 265 ? 19.508 -12.174 1.013 1.00 30.14 265 THR A C 1
ATOM 2121 O O . THR A 1 265 ? 20.401 -12.301 0.168 1.00 30.14 265 THR A O 1
ATOM 2124 N N . PRO A 1 266 ? 19.680 -11.422 2.115 1.00 31.14 266 PRO A N 1
ATOM 2125 C CA . PRO A 1 266 ? 20.940 -10.758 2.402 1.00 31.14 266 PRO A CA 1
ATOM 2126 C C . PRO A 1 266 ? 22.031 -11.807 2.648 1.00 31.14 266 PRO A C 1
ATOM 2128 O O . PRO A 1 266 ? 21.851 -12.746 3.422 1.00 31.14 266 PRO A O 1
ATOM 2131 N N . LEU A 1 267 ? 23.170 -11.649 1.973 1.00 31.41 267 LEU A N 1
ATOM 2132 C CA . LEU A 1 267 ? 24.374 -12.426 2.263 1.00 31.41 267 LEU A CA 1
ATOM 2133 C C . LEU A 1 267 ? 24.824 -12.148 3.711 1.00 31.41 267 LEU A C 1
ATOM 2135 O O . LEU A 1 267 ? 24.793 -10.989 4.137 1.00 31.41 267 LEU A O 1
ATOM 2139 N N . PRO A 1 268 ? 25.273 -13.164 4.469 1.00 30.66 268 PRO A N 1
ATOM 2140 C CA . PRO A 1 268 ? 25.786 -12.954 5.814 1.00 30.66 268 PRO A CA 1
ATOM 2141 C C . PRO A 1 268 ? 27.099 -12.168 5.746 1.00 30.66 268 PRO A C 1
ATOM 2143 O O . PRO A 1 268 ? 28.070 -12.590 5.115 1.00 30.66 268 PRO A O 1
ATOM 2146 N N . PHE A 1 269 ? 27.130 -11.012 6.407 1.00 36.22 269 PHE A N 1
ATOM 2147 C CA . PHE A 1 269 ? 28.357 -10.258 6.631 1.00 36.22 269 PHE A CA 1
ATOM 2148 C C . PHE A 1 269 ? 29.294 -11.057 7.550 1.00 36.22 269 PHE A C 1
ATOM 2150 O O . PHE A 1 269 ? 28.942 -11.388 8.682 1.00 36.22 269 PHE A O 1
ATOM 2157 N N . GLY A 1 270 ? 30.493 -11.363 7.046 1.00 30.19 270 GLY A N 1
ATOM 2158 C CA . GLY A 1 270 ? 31.632 -11.832 7.840 1.00 30.19 270 GLY A CA 1
ATOM 2159 C C . GLY A 1 270 ? 32.194 -10.731 8.758 1.00 30.19 270 GLY A C 1
ATOM 2160 O O . GLY A 1 270 ? 31.841 -9.560 8.606 1.00 30.19 270 GLY A O 1
ATOM 2161 N N . PRO A 1 271 ? 33.036 -11.094 9.740 1.00 33.81 271 PRO A N 1
ATOM 2162 C CA . PRO A 1 271 ? 33.118 -10.395 11.016 1.00 33.81 271 PRO A CA 1
ATOM 2163 C C . PRO A 1 271 ? 33.952 -9.109 10.995 1.00 33.81 271 PRO A C 1
ATOM 2165 O O . PRO A 1 271 ? 34.921 -8.967 10.254 1.00 33.81 271 PRO A O 1
ATOM 2168 N N . HIS A 1 272 ? 33.546 -8.219 11.903 1.00 36.88 272 HIS A N 1
ATOM 2169 C CA . HIS A 1 272 ? 34.247 -7.080 12.494 1.00 36.88 272 HIS A CA 1
ATOM 2170 C C . HIS A 1 272 ? 35.751 -6.941 12.202 1.00 36.88 272 HIS A C 1
ATOM 2172 O O . HIS A 1 272 ? 36.567 -7.737 12.666 1.00 36.88 272 HIS A O 1
ATOM 2178 N N . LEU A 1 273 ? 36.119 -5.793 11.628 1.00 30.64 273 LEU A N 1
ATOM 2179 C CA . LEU A 1 273 ? 37.382 -5.126 11.938 1.00 30.64 273 LEU A CA 1
ATOM 2180 C C . LEU A 1 273 ? 37.080 -3.834 12.703 1.00 30.64 273 LEU A C 1
ATOM 2182 O O . LEU A 1 273 ? 36.302 -2.990 12.262 1.00 30.64 273 LEU A O 1
ATOM 2186 N N . ALA A 1 274 ? 37.658 -3.759 13.899 1.00 33.31 274 ALA A N 1
ATOM 2187 C CA . ALA A 1 274 ? 37.597 -2.647 14.838 1.00 33.31 274 ALA A CA 1
ATOM 2188 C C . ALA A 1 274 ? 38.408 -1.425 14.329 1.00 33.31 274 ALA A C 1
ATOM 2190 O O . ALA A 1 274 ? 39.156 -1.545 13.354 1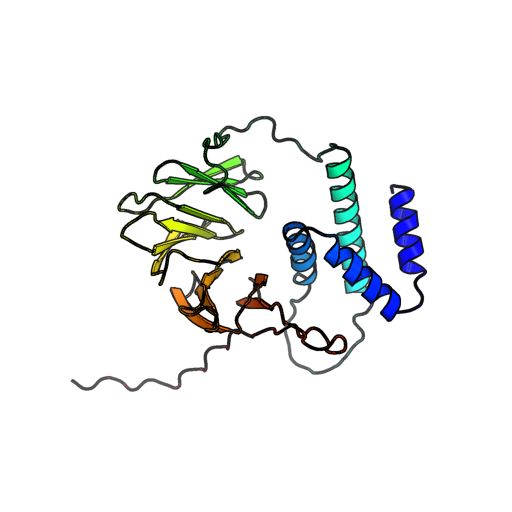.00 33.31 274 ALA A O 1
ATOM 2191 N N . PRO A 1 275 ? 38.248 -0.244 14.955 1.00 37.06 275 PRO A N 1
ATOM 2192 C CA . PRO A 1 275 ? 38.556 1.048 14.355 1.00 37.06 275 PRO A CA 1
ATOM 2193 C C . PRO A 1 275 ? 40.031 1.434 14.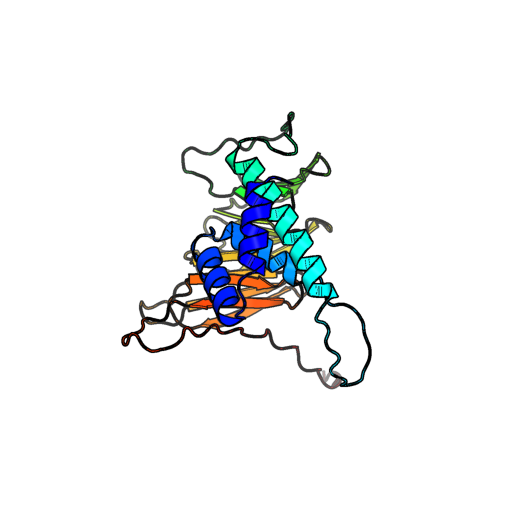506 1.00 37.06 275 PRO A C 1
ATOM 2195 O O . PRO A 1 275 ? 40.689 1.050 15.471 1.00 37.06 275 PRO A O 1
ATOM 2198 N N . TRP A 1 276 ? 40.512 2.272 13.588 1.00 35.34 276 TRP A N 1
ATOM 2199 C CA . TRP A 1 276 ? 41.769 3.004 13.732 1.00 35.34 276 TRP A CA 1
ATOM 2200 C C . TRP A 1 276 ? 41.482 4.506 13.642 1.00 35.34 276 TRP A C 1
ATOM 2202 O O . TRP A 1 276 ? 41.006 4.961 12.608 1.00 35.34 276 TRP A O 1
ATOM 2212 N N . HIS A 1 277 ? 41.736 5.167 14.780 1.00 44.75 277 HIS A N 1
ATOM 2213 C CA . HIS A 1 277 ? 41.953 6.593 15.078 1.00 44.75 277 HIS A CA 1
ATOM 2214 C C . HIS A 1 277 ? 41.289 7.684 14.228 1.00 44.75 277 HIS A C 1
ATOM 2216 O O . HIS A 1 277 ? 41.655 7.847 13.046 1.00 44.75 277 HIS A O 1
#

Foldseek 3Di:
DPVVVVVVVVVLVVPPDPVVNVVVVVVVVVVDDPVLVVLLVVQLPPPDDDDDDDDDDDDPPPPSVVSSVVSVVVSVVCVVCVVVVNHPDDPPDDVDDPDADPVGDFAWDDEDQKIWGFDQLKIWIARNVVRDIDIDGDPVSFGFGHWEDYPFKIWTAGDPDQQKIKMATPPPRDIDIDHDPDPQWDDWYDYAQKIKTWHDDPDPQFFIKMWIAGPVVRDIDIDTHGPAFPDWDADNPQRWIFTAHDDDPPDPPDDRDGDTDRPDDDDDDDDDDDDDD

Secondary structure (DSSP, 8-state):
--HHHHHHHHHHHT---HHHHHHHHHHHHHHS-HHHHHHHHHHHSS---------------SHHHHHHHHHHHHHHHHHHHHHTT--S------S--PPPPTT--TTEEEETTEEEEEETTEEEEEETTTTEEEEE--TT---EEEEEE-SSEEEEEE-SS--EEEEEETTT--EEEEE-S-S-EEEEEEETTEEEEEE--SSTTSPEEEEEEETTT--EEEEEE-S-EEEEEEETTTTEEEEEE----SSTTPPP--EEEPPPPPPPPPP------

Radius of gyration: 22.31 Å; chains: 1; bounding box: 70×58×51 Å

Sequence (277 aa):
MDPEVLDILTRFKDLKSTSARRALYHLLLEQMHPYEWRDIYQKSTFSEESPDDGIVFYPLGYSAMLCASNAFTQYVKQRVRLERGQPISKVLDRPYSPIPNATGLVGLDFSHGSYGWIEDAMVYVHNLHSNTTQSFCTDNRDTFTALRISESIVAAITLHGSRFCYVWSIQTNDSAYFRLPSLNWKYFVARGMNVAMAFNGITASGPDSIIHWQLDCRVTHTFNTANKIAYLDVDPTSSTLITVHLERTLDPDTLMHVRCCPAMTPLPFGPHLAPWH

pLDDT: mean 71.57, std 21.79, range [24.59, 97.25]